Protein AF-A0A8D3CGJ0-F1 (afdb_monomer_lite)

Radius of gyration: 23.19 Å; chains: 1; bounding box: 45×52×72 Å

Sequence (214 aa):
MFSSQALRQFFERVPWELTYPLLFCSCPDQACAERRRRTIVPSCSHQERHRPGCLELRHACRSDALCRSRLADFHMNCQMTPHTATSCPHDNYHGCLVSYVGLIGSDVTPNYSDSSPSNISLSLWCGCRGTGSQEQECDAFHRDFTHNSCLKNAIQSFGYGSEGGILPVTEPSSTFLGGGPSPLSSPNPPPPYTAAPSNPWTPLVSSPPAQTCR

pLDDT: mean 80.67, std 23.31, range [30.59, 98.69]

Secondary structure (DSSP, 8-state):
---HHHHHHHHHHS-HHHHHHHHH---SSHHHHHHHHHTT-HHHHT--SS--BHHHHHHHHHHSHHHHHHHHHHHHHH---TTSTTSSGGG-HHHHHHHHHHTTTSTT-EEESS--SS---EEES-B-TT-GGGHHHHHHHHHHHHT-HHHHHHHHHHHHHGGG-----------------------PPPPPPPP----------PPPP-----

Foldseek 3Di:
DLELVVLLVCLVPDDCLPVLCLQQAQFPDLVSLVSNQCSSPCLQYAQDPDQAQLVVLVVQLCVDPQSVVLVVQLCQFQPQDPPDPLSTVVNDLPSNVVSLSSNRSGSQNKGQPGSDNPDGAIFGSHDLPPVPPCSVVSVVSRCSTGVGSNNVSSSVCVNVVPPPDPPPPPDPDDDDDDDDDDDDDDDDDDDDDDDDDDDDDDDDPDDPPNPDND

Organism: Scophthalmus maximus (NCBI:txid52904)

InterPro domains:
  IPR003438 Glial cell line-derived neurotrophic factor receptor [PR01316] (32-44)
  IPR003438 Glial cell line-derived neurotrophic factor receptor [PR01316] (66-74)
  IPR003438 Glial cell line-derived neurotrophic factor receptor [PR01316] (96-113)
  IPR003438 Glial cell line-derived neurotrophic factor receptor [PR01316] (126-139)
  IPR003438 Glial cell line-derived neurotrophic factor receptor [PTHR10269] (5-163)
  IPR016017 GDNF/GAS1 [PF02351] (54-150)
  IPR016017 GDNF/GAS1 [SM00907] (54-150)
  IPR037193 GDNF receptor alpha [SSF110035] (51-158)

Structure (mmCIF, N/CA/C/O backbone):
data_AF-A0A8D3CGJ0-F1
#
_entry.id   AF-A0A8D3CGJ0-F1
#
loop_
_atom_site.group_PDB
_atom_site.id
_atom_site.type_symbol
_atom_site.label_atom_id
_atom_site.label_alt_id
_atom_site.label_comp_id
_atom_site.label_asym_id
_atom_site.label_entity_id
_atom_site.label_seq_id
_atom_site.pdbx_PDB_ins_code
_atom_site.Cartn_x
_atom_site.Cartn_y
_atom_site.Cartn_z
_atom_site.occupancy
_atom_site.B_iso_or_equiv
_atom_site.auth_seq_id
_atom_site.auth_comp_id
_atom_site.auth_asym_id
_atom_site.auth_atom_id
_atom_site.pdbx_PDB_model_num
ATOM 1 N N . MET A 1 1 ? -13.941 -1.472 -15.591 1.00 53.97 1 MET A N 1
ATOM 2 C CA . MET A 1 1 ? -14.394 -1.458 -14.193 1.00 53.97 1 MET A CA 1
ATOM 3 C C . MET A 1 1 ? -13.240 -1.789 -13.264 1.00 53.97 1 MET A C 1
ATOM 5 O O . MET A 1 1 ? -13.078 -2.933 -12.862 1.00 53.97 1 MET A O 1
ATOM 9 N N . PHE A 1 2 ? -12.379 -0.811 -12.972 1.00 62.62 2 PHE A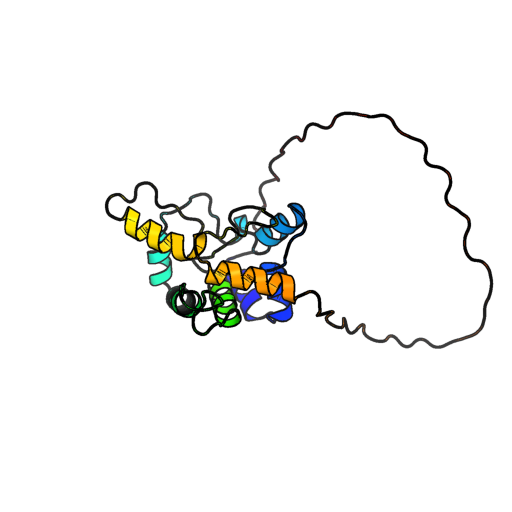 N 1
ATOM 10 C CA . PHE A 1 2 ? -11.390 -0.965 -11.896 1.00 62.62 2 PHE A CA 1
ATOM 11 C C . PHE A 1 2 ? -12.114 -0.698 -10.572 1.00 62.62 2 PHE A C 1
ATOM 13 O O . PHE A 1 2 ? -12.301 0.452 -10.198 1.00 62.62 2 PHE A O 1
ATOM 20 N N . SER A 1 3 ? -12.598 -1.760 -9.927 1.00 81.44 3 SER A N 1
ATOM 21 C CA . SER A 1 3 ? -13.212 -1.729 -8.593 1.00 81.44 3 SER A CA 1
ATOM 22 C C . SER A 1 3 ? -12.307 -2.430 -7.579 1.00 81.44 3 SER A C 1
ATOM 24 O O . SER A 1 3 ? -11.437 -3.216 -7.962 1.00 81.44 3 SER A O 1
ATOM 26 N N . SER A 1 4 ? -12.528 -2.206 -6.282 1.00 85.19 4 SER A N 1
ATOM 27 C CA . SER A 1 4 ? -11.785 -2.881 -5.203 1.00 85.19 4 SER A CA 1
ATOM 28 C C . SER A 1 4 ? -11.881 -4.411 -5.320 1.00 85.19 4 SER A C 1
ATOM 30 O O . SER A 1 4 ? -10.901 -5.120 -5.100 1.00 85.19 4 SER A O 1
ATOM 32 N N . GLN A 1 5 ? -13.028 -4.930 -5.777 1.00 87.06 5 GLN A N 1
ATOM 33 C CA . GLN A 1 5 ? -13.220 -6.357 -6.041 1.00 87.06 5 GLN A CA 1
ATOM 34 C C . GLN A 1 5 ? -12.389 -6.857 -7.230 1.00 87.06 5 GLN A C 1
ATOM 36 O O . GLN A 1 5 ? -11.740 -7.892 -7.110 1.00 87.06 5 GLN A O 1
ATOM 41 N N . ALA A 1 6 ? -12.393 -6.151 -8.366 1.00 89.94 6 ALA A N 1
ATOM 42 C CA . ALA A 1 6 ? -11.599 -6.544 -9.533 1.00 89.94 6 ALA A CA 1
ATOM 43 C C . ALA A 1 6 ? -10.093 -6.510 -9.221 1.00 89.94 6 ALA A C 1
ATOM 45 O O . ALA A 1 6 ? -9.348 -7.402 -9.624 1.00 89.94 6 ALA A O 1
ATOM 46 N N . LEU A 1 7 ? -9.664 -5.516 -8.441 1.00 91.19 7 LEU A N 1
ATOM 47 C CA . LEU A 1 7 ? -8.290 -5.375 -7.977 1.00 91.19 7 LEU A CA 1
ATOM 48 C C . LEU A 1 7 ? -7.869 -6.542 -7.078 1.00 91.19 7 LEU A C 1
ATOM 50 O O . LEU A 1 7 ? -6.828 -7.154 -7.307 1.00 91.19 7 LEU A O 1
ATOM 54 N N . ARG A 1 8 ? -8.713 -6.900 -6.106 1.00 92.75 8 ARG A N 1
ATOM 55 C CA . ARG A 1 8 ? -8.495 -8.074 -5.257 1.00 92.75 8 ARG A CA 1
ATOM 56 C C . ARG A 1 8 ? -8.369 -9.348 -6.094 1.00 92.75 8 ARG A C 1
ATOM 58 O O . ARG A 1 8 ? -7.419 -10.103 -5.932 1.00 92.75 8 ARG A O 1
ATOM 65 N N . GLN A 1 9 ? -9.281 -9.553 -7.046 1.00 93.56 9 GLN A N 1
ATOM 66 C CA . GLN A 1 9 ? -9.254 -10.722 -7.927 1.00 93.56 9 GLN A CA 1
ATOM 67 C C . GLN A 1 9 ? -7.988 -10.803 -8.785 1.00 93.56 9 GLN A C 1
ATOM 69 O O . GLN A 1 9 ? -7.532 -11.913 -9.058 1.00 93.56 9 GLN A O 1
ATOM 74 N N . PHE A 1 10 ? -7.445 -9.661 -9.215 1.00 94.75 10 PHE A N 1
ATOM 75 C CA . PHE A 1 10 ? -6.194 -9.594 -9.962 1.00 94.75 10 PHE A CA 1
ATOM 76 C C . PHE A 1 10 ? -5.021 -10.104 -9.118 1.00 94.75 10 PHE A C 1
ATOM 78 O O . PHE A 1 10 ? -4.335 -11.030 -9.544 1.00 94.75 10 PHE A O 1
ATOM 85 N N . PHE A 1 11 ? -4.842 -9.585 -7.900 1.00 94.88 11 PHE A N 1
ATOM 86 C CA . PHE A 1 11 ? -3.748 -10.016 -7.022 1.00 94.88 11 PHE A CA 1
ATOM 87 C C . PHE A 1 11 ? -3.919 -11.439 -6.469 1.00 94.88 11 PHE A C 1
ATOM 89 O O . PHE A 1 11 ? -2.928 -12.084 -6.150 1.00 94.88 11 PHE A O 1
ATOM 96 N N . GLU A 1 12 ? -5.147 -11.959 -6.388 1.00 93.56 12 GLU A N 1
ATOM 97 C CA . GLU A 1 12 ? -5.402 -13.356 -6.003 1.00 93.56 12 GLU A CA 1
ATOM 98 C C . GLU A 1 12 ? -5.106 -14.365 -7.123 1.00 93.56 12 GLU A C 1
ATOM 100 O O . GLU A 1 12 ? -4.781 -15.515 -6.839 1.00 93.56 12 GLU A O 1
ATOM 105 N N . ARG A 1 13 ? -5.280 -13.975 -8.394 1.00 95.56 13 ARG A N 1
ATOM 106 C CA . ARG A 1 13 ? -5.200 -14.900 -9.542 1.00 95.56 13 ARG A CA 1
ATOM 107 C C . ARG A 1 13 ? -3.892 -14.823 -10.305 1.00 95.56 13 ARG A C 1
ATOM 109 O O . ARG A 1 13 ? -3.508 -15.805 -10.935 1.00 95.56 13 ARG A O 1
ATOM 116 N N . VAL A 1 14 ? -3.260 -13.656 -10.328 1.00 95.75 14 VAL A N 1
ATOM 117 C CA . VAL A 1 14 ? -2.028 -13.450 -11.084 1.00 95.75 14 VAL A CA 1
ATOM 118 C C . VAL A 1 14 ? -0.836 -13.785 -10.182 1.00 95.75 14 VAL A C 1
ATOM 120 O O . VAL A 1 14 ? -0.779 -13.275 -9.062 1.00 95.75 14 VAL A O 1
ATOM 123 N N . PRO A 1 15 ? 0.120 -14.611 -10.649 1.00 95.06 15 PRO A N 1
ATOM 124 C CA . PRO A 1 15 ? 1.296 -14.984 -9.866 1.00 95.06 15 PRO A CA 1
ATOM 125 C C . PRO A 1 15 ? 2.058 -13.774 -9.308 1.00 95.06 15 PRO A C 1
ATOM 127 O O . PRO A 1 15 ? 2.132 -12.712 -9.942 1.00 95.06 15 PRO A O 1
ATOM 130 N N . TRP A 1 16 ? 2.631 -13.930 -8.113 1.00 93.50 16 TRP A N 1
ATOM 131 C CA . TRP A 1 16 ? 3.322 -12.848 -7.404 1.00 93.50 16 TRP A CA 1
ATOM 132 C C . TRP A 1 16 ? 4.562 -12.364 -8.168 1.00 93.50 16 TRP A C 1
ATOM 134 O O . TRP A 1 16 ? 4.890 -11.182 -8.120 1.00 93.50 16 TRP A O 1
ATOM 144 N N . GLU A 1 17 ? 5.186 -13.235 -8.959 1.00 92.81 17 GLU A N 1
ATOM 145 C CA . GLU A 1 17 ? 6.327 -12.943 -9.831 1.00 92.81 17 GLU A CA 1
ATOM 146 C C . GLU A 1 17 ? 5.996 -11.887 -10.895 1.00 92.81 17 GLU A C 1
ATOM 148 O O . GLU A 1 17 ? 6.890 -11.203 -11.387 1.00 92.81 17 GLU A O 1
ATOM 153 N N . LEU A 1 18 ? 4.714 -11.733 -11.243 1.00 93.50 18 LEU A N 1
ATOM 154 C CA . LEU A 1 18 ? 4.238 -10.717 -12.181 1.00 93.50 18 LEU A CA 1
ATOM 155 C C . LEU A 1 18 ? 3.663 -9.497 -11.462 1.00 93.50 18 LEU A C 1
ATOM 157 O O . LEU A 1 18 ? 3.825 -8.373 -11.929 1.00 93.50 18 LEU A O 1
ATOM 161 N N . THR A 1 19 ? 2.977 -9.694 -10.335 1.00 95.19 19 THR A N 1
ATOM 162 C CA . THR A 1 19 ? 2.286 -8.598 -9.642 1.00 95.19 19 THR A CA 1
ATOM 163 C C . THR A 1 19 ? 3.201 -7.791 -8.724 1.00 95.19 19 THR A C 1
ATOM 165 O O . THR A 1 19 ? 3.055 -6.571 -8.640 1.00 95.19 19 THR A O 1
ATOM 168 N N . TYR A 1 20 ? 4.172 -8.424 -8.065 1.00 96.31 20 TYR A N 1
ATOM 169 C CA . TYR A 1 20 ? 5.044 -7.753 -7.100 1.00 96.31 20 TYR A CA 1
ATOM 170 C C . TYR A 1 20 ? 6.012 -6.775 -7.769 1.00 96.31 20 TYR A C 1
ATOM 172 O O . TYR A 1 20 ? 6.142 -5.666 -7.253 1.00 96.31 20 TYR A O 1
ATOM 180 N N . PRO A 1 21 ? 6.619 -7.070 -8.937 1.00 95.44 21 PRO A N 1
ATOM 181 C CA . PRO A 1 21 ? 7.414 -6.075 -9.658 1.00 95.44 21 PRO A CA 1
ATOM 182 C C . PRO A 1 21 ? 6.623 -4.825 -10.064 1.00 95.44 21 PRO A C 1
ATOM 184 O O . PRO A 1 21 ? 7.198 -3.745 -10.145 1.00 95.44 21 PRO A O 1
ATOM 187 N N . LEU A 1 22 ? 5.305 -4.927 -10.271 1.00 94.06 22 LEU A N 1
ATOM 188 C CA . LEU A 1 22 ? 4.457 -3.762 -10.566 1.00 94.06 22 LEU A CA 1
ATOM 189 C C . LEU A 1 22 ? 4.197 -2.892 -9.329 1.00 94.06 22 LEU A C 1
ATOM 191 O O . LEU A 1 22 ? 3.995 -1.682 -9.452 1.00 94.06 22 LEU A O 1
ATOM 195 N N . LEU A 1 23 ? 4.151 -3.508 -8.146 1.00 95.81 23 LEU A N 1
ATOM 196 C CA . LEU A 1 23 ? 3.863 -2.829 -6.883 1.00 95.81 23 LEU A CA 1
ATOM 197 C C . LEU A 1 23 ? 5.119 -2.304 -6.190 1.00 95.81 23 LEU A C 1
ATOM 199 O O . LEU A 1 23 ? 5.087 -1.212 -5.635 1.00 95.81 23 LEU A O 1
ATOM 203 N N . PHE A 1 24 ? 6.210 -3.065 -6.218 1.00 97.06 24 PHE A N 1
ATOM 204 C CA . PHE A 1 24 ? 7.375 -2.873 -5.352 1.00 97.06 24 PHE A CA 1
ATOM 205 C C . PHE A 1 24 ? 8.662 -2.561 -6.118 1.00 97.06 24 PHE A C 1
ATOM 207 O O . PHE A 1 24 ? 9.750 -2.660 -5.552 1.00 97.06 24 PHE A O 1
ATOM 214 N N . CYS A 1 25 ? 8.568 -2.179 -7.395 1.00 95.38 25 CYS A N 1
ATOM 215 C CA . CYS A 1 25 ? 9.739 -1.768 -8.165 1.00 95.38 25 CYS A CA 1
ATOM 216 C C . CYS A 1 25 ? 10.508 -0.633 -7.473 1.00 95.38 25 CYS A C 1
ATOM 218 O O . CYS A 1 25 ? 9.925 0.294 -6.896 1.00 95.38 25 CYS A O 1
ATOM 220 N N . SER A 1 26 ? 11.836 -0.695 -7.544 1.00 95.31 26 SER A N 1
ATOM 221 C CA . SER A 1 26 ? 12.695 0.456 -7.279 1.00 95.31 26 SER A CA 1
ATOM 222 C C . SER A 1 26 ? 12.540 1.467 -8.420 1.00 95.31 26 SER A C 1
ATOM 224 O O . SER A 1 26 ? 12.201 1.102 -9.546 1.00 95.31 26 SER A O 1
ATOM 226 N N . CYS A 1 27 ? 12.725 2.755 -8.122 1.00 95.94 27 CYS A N 1
ATOM 227 C CA . CYS A 1 27 ? 12.512 3.809 -9.107 1.00 95.94 27 CYS A CA 1
ATOM 228 C C . CYS A 1 27 ? 13.703 4.765 -9.185 1.00 95.94 27 CYS A C 1
ATOM 230 O O . CYS A 1 27 ? 14.088 5.316 -8.152 1.00 95.94 27 CYS A O 1
ATOM 232 N N . PRO A 1 28 ? 14.250 5.010 -10.391 1.00 95.25 28 PRO A N 1
ATOM 233 C CA . PRO A 1 28 ? 15.340 5.964 -10.581 1.00 95.25 28 PRO A CA 1
ATOM 234 C C . PRO A 1 28 ? 14.844 7.415 -10.611 1.00 95.25 28 PRO A C 1
ATOM 236 O O . PRO A 1 28 ? 15.596 8.335 -10.304 1.00 95.25 28 PRO A O 1
ATOM 239 N N . ASP A 1 29 ? 13.577 7.628 -10.976 1.00 96.50 29 ASP A N 1
ATOM 240 C CA . ASP A 1 29 ? 12.989 8.947 -11.167 1.00 96.50 29 ASP A CA 1
ATOM 241 C C . ASP A 1 29 ? 11.536 9.031 -10.671 1.00 96.50 29 ASP A C 1
ATOM 243 O O . ASP A 1 29 ? 10.900 8.048 -10.269 1.00 96.50 29 ASP A O 1
ATOM 247 N N . GLN A 1 30 ? 11.011 10.257 -10.675 1.00 97.62 30 GLN A N 1
ATOM 248 C CA . GLN A 1 30 ? 9.662 10.561 -10.211 1.00 97.62 30 GLN A CA 1
ATOM 249 C C . GLN A 1 30 ? 8.576 9.964 -11.120 1.00 97.62 30 GLN A C 1
ATOM 251 O O . GLN A 1 30 ? 7.486 9.649 -10.644 1.00 97.62 30 GLN A O 1
ATOM 256 N N . ALA A 1 31 ? 8.850 9.777 -12.415 1.00 97.50 31 ALA A N 1
ATOM 257 C CA . ALA A 1 31 ? 7.883 9.219 -13.357 1.00 97.50 31 ALA A CA 1
ATOM 258 C C . ALA A 1 31 ? 7.648 7.723 -13.097 1.00 97.50 31 ALA A C 1
ATOM 260 O O . ALA A 1 31 ? 6.501 7.266 -13.102 1.00 97.50 31 ALA A O 1
ATOM 261 N N . CYS A 1 32 ? 8.710 6.969 -12.804 1.00 97.38 32 CYS A N 1
ATOM 262 C CA . CYS A 1 32 ? 8.617 5.602 -12.307 1.00 97.38 32 CYS A CA 1
ATOM 263 C C . CYS A 1 32 ? 7.838 5.550 -10.991 1.00 97.38 32 CYS A C 1
ATOM 265 O O . CYS A 1 32 ? 6.897 4.765 -10.868 1.00 97.38 32 CYS A O 1
ATOM 267 N N . ALA A 1 33 ? 8.175 6.414 -10.027 1.00 97.25 33 ALA A N 1
ATOM 268 C CA . ALA A 1 33 ? 7.523 6.412 -8.718 1.00 97.25 33 ALA A CA 1
ATOM 269 C C . ALA A 1 33 ? 6.021 6.729 -8.823 1.00 97.25 33 ALA A C 1
ATOM 271 O O . ALA A 1 33 ? 5.201 6.093 -8.159 1.00 97.25 33 ALA A O 1
ATOM 272 N N . GLU A 1 34 ? 5.638 7.648 -9.712 1.00 97.25 34 GLU A N 1
ATOM 273 C CA . GLU A 1 34 ? 4.234 7.939 -10.005 1.00 97.25 34 GLU A CA 1
ATOM 274 C C . GLU A 1 34 ? 3.533 6.758 -10.690 1.00 97.25 34 GLU A C 1
ATOM 276 O O . GLU A 1 34 ? 2.377 6.468 -10.377 1.00 97.25 34 GLU A O 1
ATOM 281 N N . ARG A 1 35 ? 4.216 6.029 -11.584 1.00 97.19 35 ARG A N 1
ATOM 282 C CA . ARG A 1 35 ? 3.674 4.799 -12.183 1.00 97.19 35 ARG A CA 1
ATOM 283 C C . ARG A 1 35 ? 3.406 3.743 -11.112 1.00 97.19 35 ARG A C 1
ATOM 285 O O . ARG A 1 35 ? 2.300 3.212 -11.082 1.00 97.19 35 ARG A O 1
ATOM 292 N N . ARG A 1 36 ? 4.361 3.523 -10.204 1.00 97.12 36 ARG A N 1
ATOM 293 C CA . ARG A 1 36 ? 4.232 2.611 -9.056 1.00 97.12 36 ARG A CA 1
ATOM 294 C C . ARG A 1 36 ? 3.046 2.987 -8.162 1.00 97.12 36 ARG A C 1
ATOM 296 O O . ARG A 1 36 ? 2.209 2.148 -7.847 1.00 97.12 36 ARG A O 1
ATOM 303 N N . ARG A 1 37 ? 2.897 4.274 -7.826 1.00 96.69 37 ARG A N 1
ATOM 304 C CA . ARG A 1 37 ? 1.753 4.793 -7.047 1.00 96.69 37 ARG A CA 1
ATOM 305 C C . ARG A 1 37 ? 0.403 4.588 -7.747 1.00 96.69 37 ARG A C 1
ATOM 307 O O . ARG A 1 37 ? -0.635 4.459 -7.091 1.00 96.69 37 ARG A O 1
ATOM 314 N N . ARG A 1 38 ? 0.395 4.579 -9.084 1.00 95.56 38 ARG A N 1
ATOM 315 C CA . ARG A 1 38 ? -0.806 4.395 -9.912 1.00 95.56 38 ARG A CA 1
ATOM 316 C C . ARG A 1 38 ? -1.127 2.943 -10.248 1.00 95.56 38 ARG A C 1
ATOM 318 O O . ARG A 1 38 ? -2.192 2.727 -10.821 1.00 95.56 38 ARG A O 1
ATOM 325 N N . THR A 1 39 ? -0.296 1.972 -9.868 1.00 95.06 39 THR A N 1
ATOM 326 C CA . THR A 1 39 ? -0.506 0.546 -10.179 1.00 95.06 39 THR A CA 1
ATOM 327 C C . THR A 1 39 ? -1.904 0.059 -9.784 1.00 95.06 39 THR A C 1
ATOM 329 O O . THR A 1 39 ? -2.534 -0.680 -10.534 1.00 95.06 39 THR A O 1
ATOM 332 N N . ILE A 1 40 ? -2.438 0.537 -8.656 1.00 94.38 40 ILE A N 1
ATOM 333 C CA . ILE A 1 40 ? -3.775 0.165 -8.164 1.00 94.38 40 ILE A CA 1
ATOM 334 C C . ILE A 1 40 ? -4.882 1.176 -8.493 1.00 94.38 40 ILE A C 1
ATOM 336 O O . ILE A 1 40 ? -5.977 1.088 -7.941 1.00 94.38 40 ILE A O 1
ATOM 340 N N . VAL A 1 41 ? -4.600 2.153 -9.361 1.00 92.94 41 VAL A N 1
ATOM 341 C CA . VAL A 1 41 ? -5.532 3.200 -9.821 1.00 92.94 41 VAL A CA 1
ATOM 342 C C . VAL A 1 41 ? -6.322 3.824 -8.653 1.00 92.94 41 VAL A C 1
ATOM 344 O O . VAL A 1 41 ? -7.537 3.644 -8.556 1.00 92.94 41 VAL A O 1
ATOM 347 N N . PRO A 1 42 ? -5.646 4.526 -7.723 1.00 89.75 42 PRO A N 1
ATOM 348 C CA . PRO A 1 42 ? -6.222 4.919 -6.435 1.00 89.75 42 PRO A CA 1
ATOM 349 C C . PRO A 1 42 ? -7.562 5.658 -6.531 1.00 89.75 42 PRO A C 1
ATOM 351 O O . PRO A 1 42 ? -8.480 5.351 -5.778 1.00 89.75 42 PRO A O 1
ATOM 354 N N . SER A 1 43 ? -7.690 6.567 -7.498 1.00 88.94 43 SER A N 1
ATOM 355 C CA . SER A 1 43 ? -8.894 7.360 -7.790 1.00 88.94 43 SER A CA 1
ATOM 356 C C . SER A 1 43 ? -10.133 6.534 -8.150 1.00 88.94 43 SER A C 1
ATOM 358 O O . SER A 1 43 ? -11.243 7.049 -8.057 1.00 88.94 43 SER A O 1
ATOM 360 N N . CYS A 1 44 ? -9.956 5.279 -8.572 1.00 86.50 44 CYS A N 1
ATOM 361 C CA . CYS A 1 44 ? -11.045 4.378 -8.948 1.00 86.50 44 CYS A CA 1
ATOM 362 C C . CYS A 1 44 ? -11.238 3.213 -7.974 1.00 86.50 44 CYS A C 1
ATOM 364 O O . CYS A 1 44 ? -12.298 2.594 -7.985 1.00 86.50 44 CYS A O 1
ATOM 366 N N . SER A 1 45 ? -10.233 2.890 -7.156 1.00 86.69 45 SER A N 1
ATOM 367 C CA . SER A 1 45 ? -10.253 1.686 -6.321 1.00 86.69 45 SER A CA 1
ATOM 368 C C . SER A 1 45 ? -10.543 1.928 -4.842 1.00 86.69 45 SER A C 1
ATOM 370 O O . SER A 1 45 ? -11.184 1.074 -4.234 1.00 86.69 45 SER A O 1
ATOM 372 N N . HIS A 1 46 ? -10.054 3.026 -4.252 1.00 82.31 46 HIS A N 1
ATOM 373 C CA . HIS A 1 46 ? -10.169 3.265 -2.800 1.00 82.31 46 HIS A CA 1
ATOM 374 C C . HIS A 1 46 ? -10.109 4.743 -2.371 1.00 82.31 46 HIS A C 1
ATOM 376 O O . HIS A 1 46 ? -10.489 5.063 -1.248 1.00 82.31 46 HIS A O 1
ATOM 382 N N . GLN A 1 47 ? -9.620 5.660 -3.214 1.00 85.44 47 GLN A N 1
ATOM 383 C CA . GLN A 1 47 ? -9.583 7.090 -2.893 1.00 85.44 47 GLN A CA 1
ATOM 384 C C . GLN A 1 47 ? -10.883 7.756 -3.327 1.00 85.44 47 GLN A C 1
ATOM 386 O O . GLN A 1 47 ? -11.007 8.275 -4.437 1.00 85.44 47 GLN A O 1
ATOM 391 N N . GLU A 1 48 ? -11.861 7.732 -2.429 1.00 77.38 48 GLU A N 1
ATOM 392 C CA . GLU A 1 48 ? -13.101 8.479 -2.592 1.00 77.38 48 GLU A CA 1
ATOM 393 C C . GLU A 1 48 ? -12.888 9.987 -2.399 1.00 77.38 48 GLU A C 1
ATOM 395 O O . GLU A 1 48 ? -11.883 10.443 -1.846 1.00 77.38 48 GLU A O 1
ATOM 400 N N . ARG A 1 49 ? -13.868 10.793 -2.837 1.00 78.62 49 ARG A N 1
ATOM 401 C CA . ARG A 1 49 ? -13.816 12.260 -2.684 1.00 78.62 49 ARG A CA 1
ATOM 402 C C . ARG A 1 49 ? -13.714 12.692 -1.222 1.00 78.62 49 ARG A C 1
ATOM 404 O O . ARG A 1 49 ? -13.109 13.723 -0.939 1.00 78.62 49 ARG A O 1
ATOM 411 N N . HIS A 1 50 ? -14.329 11.935 -0.317 1.00 85.69 50 HIS A N 1
ATOM 412 C CA . HIS A 1 50 ? -14.229 12.159 1.116 1.00 85.69 50 HIS A CA 1
ATOM 413 C C . HIS A 1 50 ? -13.097 11.308 1.699 1.00 85.69 50 HIS A C 1
ATOM 415 O O . HIS A 1 50 ? -12.938 10.144 1.339 1.00 85.69 50 HIS A O 1
ATOM 421 N N . ARG A 1 51 ? -12.300 11.901 2.592 1.00 90.19 51 ARG A N 1
ATOM 422 C CA . ARG A 1 51 ? -11.224 11.212 3.308 1.00 90.19 51 ARG A CA 1
ATOM 423 C C . ARG A 1 51 ? -11.696 10.950 4.747 1.00 90.19 51 ARG A C 1
ATOM 425 O O . ARG A 1 51 ? -11.698 11.908 5.522 1.00 90.19 51 ARG A O 1
ATOM 432 N N . PRO A 1 52 ? -12.107 9.714 5.090 1.00 92.56 52 PRO A N 1
ATOM 433 C CA . PRO A 1 52 ? -12.691 9.395 6.392 1.00 92.56 52 PRO A CA 1
ATOM 434 C C . PRO A 1 52 ? -11.653 9.410 7.522 1.00 92.56 52 PRO A C 1
ATOM 436 O O . PRO A 1 52 ? -10.440 9.537 7.297 1.00 92.56 52 PRO A O 1
ATOM 439 N N . GLY A 1 53 ? -12.127 9.237 8.757 1.00 95.19 53 GLY A N 1
ATOM 440 C CA . GLY A 1 53 ? -11.256 9.001 9.908 1.00 95.19 53 GLY A CA 1
ATOM 441 C C . GLY A 1 53 ? -10.568 7.633 9.826 1.00 95.19 53 GLY A C 1
ATOM 442 O O . GLY A 1 53 ? -11.188 6.650 9.425 1.00 95.19 53 GLY A O 1
ATOM 443 N N . CYS A 1 54 ? -9.302 7.508 10.239 1.00 97.31 54 CYS A N 1
ATOM 444 C CA . CYS A 1 54 ? -8.632 6.196 10.172 1.00 97.31 54 CYS A CA 1
ATOM 445 C C . CYS A 1 54 ? -9.274 5.151 11.095 1.00 97.31 54 CYS A C 1
ATOM 447 O O . CYS A 1 54 ? -9.287 3.965 10.769 1.00 97.31 54 CYS A O 1
ATOM 449 N N . LEU A 1 55 ? -9.857 5.579 12.219 1.00 96.62 55 LEU A N 1
ATOM 450 C CA . LEU A 1 55 ? -10.608 4.683 13.098 1.00 96.62 55 LEU A CA 1
ATOM 451 C C . LEU A 1 55 ? -11.920 4.219 12.461 1.00 96.62 55 LEU A C 1
ATOM 453 O O . LEU A 1 55 ? -12.243 3.041 12.566 1.00 96.62 55 LEU A O 1
ATOM 457 N N . GLU A 1 56 ? -12.633 5.097 11.754 1.00 94.88 56 GLU A N 1
ATOM 458 C CA . GLU A 1 56 ? -13.827 4.735 10.978 1.00 94.88 56 GLU A CA 1
ATOM 459 C C . GLU A 1 56 ? -13.488 3.672 9.926 1.00 94.88 56 GLU A C 1
ATOM 461 O O . GLU A 1 56 ? -14.128 2.622 9.881 1.00 94.88 56 GLU A O 1
ATOM 466 N N . LEU A 1 57 ? -12.401 3.878 9.175 1.00 95.06 57 LEU A N 1
ATOM 467 C CA . LEU A 1 57 ? -11.909 2.917 8.186 1.00 95.06 57 LEU A CA 1
ATOM 468 C C . LEU A 1 57 ? -11.559 1.561 8.821 1.00 95.06 57 LEU A C 1
ATOM 470 O O . LEU A 1 57 ? -11.910 0.498 8.306 1.00 95.06 57 LEU A O 1
ATOM 474 N N . ARG A 1 58 ? -10.914 1.587 9.994 1.00 97.38 58 ARG A N 1
ATOM 475 C CA . ARG A 1 58 ? -10.611 0.387 10.785 1.00 97.38 58 ARG A CA 1
ATOM 476 C C . ARG A 1 58 ? -11.884 -0.327 11.252 1.00 97.38 58 ARG A C 1
ATOM 478 O O . ARG A 1 58 ? -11.911 -1.556 11.281 1.00 97.38 58 ARG A O 1
ATOM 485 N N . HIS A 1 59 ? -12.925 0.410 11.640 1.00 97.00 59 HIS A N 1
ATOM 486 C CA . HIS A 1 59 ? -14.209 -0.159 12.059 1.00 97.00 59 HIS A CA 1
ATOM 487 C C . HIS A 1 59 ? -14.970 -0.797 10.892 1.00 97.00 59 HIS A C 1
ATOM 489 O O . HIS A 1 59 ? -15.477 -1.911 11.054 1.00 97.00 59 HIS A O 1
ATOM 495 N N . ALA A 1 60 ? -14.986 -0.151 9.722 1.00 96.06 60 ALA A N 1
ATOM 496 C CA . ALA A 1 60 ? -15.536 -0.724 8.493 1.00 96.06 60 ALA A CA 1
ATOM 497 C C . ALA A 1 60 ? -14.845 -2.058 8.162 1.00 96.06 60 ALA A C 1
ATOM 499 O O . ALA A 1 60 ? -15.494 -3.104 8.143 1.00 96.06 60 ALA A O 1
ATOM 500 N N . CYS A 1 61 ? -13.508 -2.054 8.119 1.00 97.25 61 CYS A N 1
ATOM 501 C CA . CYS A 1 61 ? -12.722 -3.256 7.854 1.00 97.25 61 CYS A CA 1
ATOM 502 C C . CYS A 1 61 ? -12.974 -4.390 8.857 1.00 97.25 61 CYS A C 1
ATOM 504 O O . CYS A 1 61 ? -13.044 -5.557 8.488 1.00 97.25 61 CYS A O 1
ATOM 506 N N . ARG A 1 62 ? -13.127 -4.080 10.151 1.00 97.81 62 ARG A N 1
ATOM 507 C CA . ARG A 1 62 ? -13.405 -5.099 11.182 1.00 97.81 62 ARG A CA 1
ATOM 508 C C . ARG A 1 62 ? -14.792 -5.736 11.046 1.00 97.81 62 ARG A C 1
ATOM 510 O O . ARG A 1 62 ? -14.996 -6.842 11.563 1.00 97.81 62 ARG A O 1
ATOM 517 N N . SER A 1 63 ? -15.721 -5.045 10.389 1.00 98.00 63 SER A N 1
ATOM 518 C CA . SER A 1 63 ? -17.079 -5.528 10.127 1.00 98.00 63 SER A CA 1
ATOM 519 C C . SER A 1 63 ? -17.119 -6.511 8.952 1.00 98.00 63 SER A C 1
ATOM 521 O O . SER A 1 63 ? -17.940 -7.426 8.961 1.00 98.00 63 SER A O 1
ATOM 523 N N . ASP A 1 64 ? -16.193 -6.393 7.996 1.00 97.00 64 ASP A N 1
ATOM 524 C CA . ASP A 1 64 ? -15.990 -7.366 6.920 1.00 97.00 64 ASP A CA 1
ATOM 525 C C . ASP A 1 64 ? -15.059 -8.512 7.362 1.00 97.00 64 ASP A C 1
ATOM 527 O O . ASP A 1 64 ? -13.956 -8.302 7.868 1.00 97.00 64 ASP A O 1
ATOM 531 N N . ALA A 1 65 ? -15.490 -9.763 7.179 1.00 97.62 65 ALA A N 1
ATOM 532 C CA . ALA A 1 65 ? -14.734 -10.920 7.663 1.00 97.62 65 ALA A CA 1
ATOM 533 C C . ALA A 1 65 ? -13.382 -11.086 6.949 1.00 97.62 65 ALA A C 1
ATOM 535 O O . ALA A 1 65 ? -12.397 -11.476 7.584 1.00 97.62 65 ALA A O 1
ATOM 536 N N . LEU A 1 66 ? -13.332 -10.776 5.650 1.00 96.38 66 LEU A N 1
ATOM 537 C CA . LEU A 1 66 ? -12.123 -10.902 4.848 1.00 96.38 66 LEU A CA 1
ATOM 538 C C . LEU A 1 66 ? -11.122 -9.803 5.216 1.00 96.38 66 LEU A C 1
ATOM 540 O O . LEU A 1 66 ? -9.980 -10.113 5.547 1.00 96.38 66 LEU A O 1
ATOM 544 N N . CYS A 1 67 ? -11.555 -8.542 5.236 1.00 98.00 67 CYS A N 1
ATOM 545 C CA . CYS A 1 67 ? -10.730 -7.403 5.620 1.00 98.00 67 CYS A CA 1
ATOM 546 C C . CYS A 1 67 ? -10.180 -7.568 7.037 1.00 98.00 67 CYS A C 1
ATOM 548 O O . CYS A 1 67 ? -8.977 -7.423 7.251 1.00 98.00 67 CYS A O 1
ATOM 550 N N . ARG A 1 68 ? -11.023 -7.978 7.995 1.00 98.44 68 ARG A N 1
ATOM 551 C CA . ARG A 1 68 ? -10.593 -8.265 9.368 1.00 98.44 68 ARG A CA 1
ATOM 552 C C . ARG A 1 68 ? -9.466 -9.295 9.423 1.00 98.44 68 ARG A C 1
ATOM 554 O O . ARG A 1 68 ? -8.505 -9.080 10.159 1.00 98.44 68 ARG A O 1
ATOM 561 N N . SER A 1 69 ? -9.578 -10.391 8.669 1.00 98.62 69 SER A N 1
ATOM 562 C CA . SER A 1 69 ? -8.532 -11.421 8.613 1.00 98.62 69 SER A CA 1
ATOM 563 C C . SER A 1 69 ? -7.242 -10.866 8.013 1.00 98.62 69 SER A C 1
ATOM 565 O O . SER A 1 69 ? -6.182 -10.998 8.613 1.00 98.62 69 SER A O 1
ATOM 567 N N . ARG A 1 70 ? -7.332 -10.174 6.872 1.00 98.31 70 ARG A N 1
ATOM 568 C CA . ARG A 1 70 ? -6.162 -9.612 6.179 1.00 98.31 70 ARG A CA 1
ATOM 569 C C . ARG A 1 70 ? -5.448 -8.546 7.009 1.00 98.31 70 ARG A C 1
ATOM 571 O O . ARG A 1 70 ? -4.223 -8.500 7.024 1.00 98.31 70 ARG A O 1
ATOM 578 N N . LEU A 1 71 ? -6.197 -7.719 7.739 1.00 98.62 71 LEU A N 1
ATOM 579 C CA . LEU A 1 71 ? -5.631 -6.725 8.650 1.00 98.62 71 LEU A CA 1
ATOM 580 C C . LEU A 1 71 ? -4.919 -7.377 9.841 1.00 98.62 71 LEU A C 1
ATOM 582 O O . LEU A 1 71 ? -3.874 -6.890 10.267 1.00 98.62 71 LEU A O 1
ATOM 586 N N . ALA A 1 72 ? -5.446 -8.488 10.363 1.00 98.56 72 ALA A N 1
ATOM 587 C CA . ALA A 1 72 ? -4.750 -9.263 11.385 1.00 98.56 72 ALA A CA 1
ATOM 588 C C . ALA A 1 72 ? -3.444 -9.865 10.838 1.00 98.56 72 ALA A C 1
ATOM 590 O O . ALA A 1 72 ? -2.408 -9.729 11.485 1.00 98.56 72 ALA A O 1
ATOM 591 N N . ASP A 1 73 ? -3.469 -10.444 9.633 1.00 98.56 73 ASP A N 1
ATOM 592 C CA . ASP A 1 73 ? -2.274 -10.986 8.972 1.00 98.56 73 ASP A CA 1
ATOM 593 C C . ASP A 1 73 ? -1.205 -9.907 8.751 1.00 98.56 73 ASP A C 1
ATOM 595 O O . ASP A 1 73 ? -0.024 -10.145 9.006 1.00 98.56 73 ASP A O 1
ATOM 599 N N . PHE A 1 74 ? -1.608 -8.700 8.338 1.00 98.69 74 PHE A N 1
ATOM 600 C CA . PHE A 1 74 ? -0.703 -7.557 8.204 1.00 98.69 74 PHE A CA 1
ATOM 601 C C . PHE A 1 74 ? -0.040 -7.197 9.531 1.00 98.69 74 PHE A C 1
ATOM 603 O O . PHE A 1 74 ? 1.185 -7.099 9.586 1.00 98.69 74 PHE A O 1
ATOM 610 N N . HIS A 1 75 ? -0.809 -7.058 10.612 1.00 98.12 75 HIS A N 1
ATOM 611 C CA . HIS A 1 75 ? -0.218 -6.772 11.917 1.00 98.12 75 HIS A CA 1
ATOM 612 C C . HIS A 1 75 ? 0.695 -7.908 12.395 1.00 98.12 75 HIS A C 1
ATOM 614 O O . HIS A 1 75 ? 1.740 -7.623 12.957 1.00 98.12 75 HIS A O 1
ATOM 620 N N . MET A 1 76 ? 0.374 -9.178 12.134 1.00 97.88 76 MET A N 1
ATOM 621 C CA . MET A 1 76 ? 1.239 -10.295 12.538 1.00 97.88 76 MET A CA 1
ATOM 622 C C . MET A 1 76 ? 2.559 -10.346 11.760 1.00 97.88 76 MET A C 1
ATOM 624 O O . MET A 1 76 ? 3.600 -10.623 12.348 1.00 97.88 76 MET A O 1
ATOM 628 N N . ASN A 1 77 ? 2.535 -10.085 10.450 1.00 98.31 77 ASN A N 1
ATOM 629 C CA . ASN A 1 77 ? 3.708 -10.265 9.589 1.00 98.31 77 ASN A CA 1
ATOM 630 C C . ASN A 1 77 ? 4.529 -8.987 9.374 1.00 98.31 77 ASN A C 1
ATOM 632 O O . ASN A 1 77 ? 5.693 -9.080 8.996 1.00 98.31 77 ASN A O 1
ATOM 636 N N . CYS A 1 78 ? 3.948 -7.807 9.595 1.00 98.12 78 CYS A N 1
ATOM 637 C CA . CYS A 1 78 ? 4.617 -6.518 9.407 1.00 98.12 78 CYS A CA 1
ATOM 638 C C . CYS A 1 78 ? 4.821 -5.737 10.711 1.00 98.12 78 CYS A C 1
ATOM 640 O O . CYS A 1 78 ? 5.244 -4.581 10.654 1.00 98.12 78 CYS A O 1
ATOM 642 N N . GLN A 1 79 ? 4.519 -6.306 11.883 1.00 96.12 79 GLN A N 1
ATOM 643 C CA . GLN A 1 79 ? 4.818 -5.639 13.151 1.00 96.12 79 GLN A CA 1
ATOM 644 C C . GLN A 1 79 ? 6.320 -5.367 13.267 1.00 96.12 79 GLN A C 1
ATOM 646 O O . GLN A 1 79 ? 7.140 -6.268 13.129 1.00 96.12 79 GLN A O 1
ATOM 651 N N . MET A 1 80 ? 6.683 -4.118 13.557 1.00 94.75 80 MET A N 1
ATOM 652 C CA . MET A 1 80 ? 8.084 -3.741 13.715 1.00 94.75 80 MET A CA 1
ATOM 653 C C . MET A 1 80 ? 8.717 -4.427 14.927 1.00 94.75 80 MET A C 1
ATOM 655 O O . MET A 1 80 ? 8.248 -4.277 16.057 1.00 94.75 80 MET A O 1
ATOM 659 N N . THR A 1 81 ? 9.838 -5.105 14.699 1.00 92.31 81 THR A N 1
ATOM 660 C CA . THR A 1 81 ? 10.651 -5.750 15.732 1.00 92.31 81 THR A CA 1
ATOM 661 C C . THR A 1 81 ? 12.012 -5.046 15.834 1.00 92.31 81 THR A C 1
ATOM 663 O O . THR A 1 81 ? 12.894 -5.285 15.010 1.00 92.31 81 THR A O 1
ATOM 666 N N . PRO A 1 82 ? 12.243 -4.173 16.837 1.00 81.75 82 PRO A N 1
ATOM 667 C CA . PRO A 1 82 ? 13.428 -3.301 16.891 1.00 81.75 82 PRO A CA 1
ATOM 668 C C . PRO A 1 82 ? 14.768 -4.035 17.077 1.00 81.75 82 PRO A C 1
ATOM 670 O O . PRO A 1 82 ? 15.821 -3.410 17.005 1.00 81.75 82 PRO A O 1
ATOM 673 N N . HIS A 1 83 ? 14.745 -5.348 17.320 1.00 81.81 83 HIS A N 1
ATOM 674 C CA . HIS A 1 83 ? 15.931 -6.164 17.606 1.00 81.81 83 HIS A CA 1
ATOM 675 C C . HIS A 1 83 ? 16.294 -7.164 16.498 1.00 81.81 83 HIS A C 1
ATOM 677 O O . HIS A 1 83 ? 17.275 -7.888 16.629 1.00 81.81 83 HIS A O 1
ATOM 683 N N . THR A 1 84 ? 15.517 -7.221 15.418 1.00 85.75 84 THR A N 1
ATOM 684 C CA . THR A 1 84 ? 15.789 -8.087 14.257 1.00 85.75 84 THR A CA 1
ATOM 685 C C . THR A 1 84 ? 16.550 -7.314 13.186 1.00 85.75 84 THR A C 1
ATOM 687 O O . THR A 1 84 ? 16.291 -6.121 13.011 1.00 85.75 84 THR A O 1
ATOM 690 N N . ALA A 1 85 ? 17.418 -7.978 12.419 1.00 86.88 85 ALA A N 1
ATOM 691 C CA . ALA A 1 85 ? 18.226 -7.331 11.380 1.00 86.88 85 ALA A CA 1
ATOM 692 C C . ALA A 1 85 ? 17.365 -6.622 10.321 1.00 86.88 85 ALA A C 1
ATOM 694 O O . ALA A 1 85 ? 17.704 -5.542 9.841 1.00 86.88 85 ALA A O 1
ATOM 695 N N . THR A 1 86 ? 16.216 -7.208 9.996 1.00 90.38 86 THR A N 1
ATOM 696 C CA . THR A 1 86 ? 15.295 -6.702 8.971 1.00 90.38 86 THR A CA 1
ATOM 697 C C . THR A 1 86 ? 14.253 -5.705 9.491 1.00 90.38 86 THR A C 1
ATOM 699 O O . THR A 1 86 ? 13.571 -5.059 8.692 1.00 90.38 86 THR A O 1
ATOM 702 N N . SER A 1 87 ? 14.138 -5.561 10.817 1.00 95.12 87 SER A N 1
ATOM 703 C CA . SER A 1 87 ? 12.987 -4.979 11.533 1.00 95.12 87 SER A CA 1
ATOM 704 C C . SER A 1 87 ? 11.660 -5.746 11.404 1.00 95.12 87 SER A C 1
ATOM 706 O O . SER A 1 87 ? 10.652 -5.232 11.886 1.00 95.12 87 SER A O 1
ATOM 708 N N . CYS A 1 88 ? 11.641 -6.930 10.777 1.00 96.81 88 CYS A N 1
ATOM 709 C CA . CYS A 1 88 ? 10.447 -7.755 10.582 1.00 96.81 88 CYS A CA 1
ATOM 710 C C . CYS A 1 88 ? 10.416 -8.992 11.497 1.00 96.81 88 CYS A C 1
ATOM 712 O O . CYS 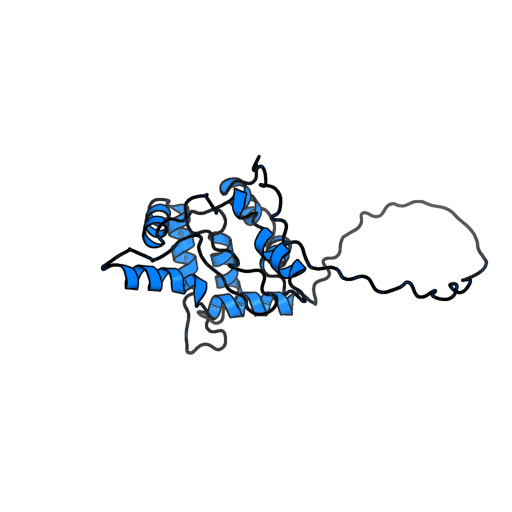A 1 88 ? 11.472 -9.560 11.801 1.00 96.81 88 CYS A O 1
ATOM 714 N N . PRO A 1 89 ? 9.219 -9.502 11.847 1.00 96.00 89 PRO A N 1
ATOM 715 C CA . PRO A 1 89 ? 9.079 -10.759 12.570 1.00 96.00 89 PRO A CA 1
ATOM 716 C C . PRO A 1 89 ? 9.751 -11.902 11.803 1.00 96.00 89 PRO A C 1
ATOM 718 O O . PRO A 1 89 ? 9.542 -12.066 10.600 1.00 96.00 89 PRO A O 1
ATOM 721 N N . HIS A 1 90 ? 10.571 -12.690 12.503 1.00 93.81 90 HIS A N 1
ATOM 722 C CA . HIS A 1 90 ? 11.315 -13.826 11.937 1.00 93.81 90 HIS A CA 1
ATOM 723 C C . HIS A 1 90 ? 12.196 -13.486 10.720 1.00 93.81 90 HIS A C 1
ATOM 725 O O . HIS A 1 90 ? 12.486 -14.365 9.913 1.00 93.81 90 HIS A O 1
ATOM 731 N N . ASP A 1 91 ? 12.583 -12.217 10.562 1.00 93.75 91 ASP A N 1
ATOM 732 C CA . ASP A 1 91 ? 13.309 -11.717 9.395 1.00 93.75 91 ASP A CA 1
ATOM 733 C C . ASP A 1 91 ? 12.631 -12.017 8.041 1.00 93.75 91 ASP A C 1
ATOM 735 O O . ASP A 1 91 ? 13.276 -12.154 7.000 1.00 93.75 91 ASP A O 1
ATOM 739 N N . ASN A 1 92 ? 11.295 -12.098 8.044 1.00 95.00 92 ASN A N 1
ATOM 740 C CA . ASN A 1 92 ? 10.511 -12.535 6.895 1.00 95.00 92 ASN A CA 1
ATOM 741 C C . ASN A 1 92 ? 9.910 -11.364 6.097 1.00 95.00 92 ASN A C 1
ATOM 743 O O . ASN A 1 92 ? 8.741 -11.004 6.264 1.00 95.00 92 ASN A O 1
ATOM 747 N N . TYR A 1 93 ? 10.684 -10.813 5.156 1.00 96.62 93 TYR A N 1
ATOM 748 C CA . TYR A 1 93 ? 10.176 -9.796 4.225 1.00 96.62 93 TYR A CA 1
ATOM 749 C C . TYR A 1 93 ? 9.007 -10.292 3.374 1.00 96.62 93 TYR A C 1
ATOM 751 O O . TYR A 1 93 ? 8.044 -9.556 3.161 1.00 96.62 93 TYR A O 1
ATOM 759 N N . HIS A 1 94 ? 9.068 -11.538 2.903 1.00 96.19 94 HIS A N 1
ATOM 760 C CA . HIS A 1 94 ? 8.049 -12.082 2.011 1.00 96.19 94 HIS A CA 1
ATOM 761 C C . HIS A 1 94 ? 6.678 -12.155 2.696 1.00 96.19 94 HIS A C 1
ATOM 763 O O . HIS A 1 94 ? 5.685 -11.723 2.114 1.00 96.19 94 HIS A O 1
ATOM 769 N N . GLY A 1 95 ? 6.624 -12.615 3.951 1.00 97.44 95 GLY A N 1
ATOM 770 C CA . GLY A 1 95 ? 5.390 -12.657 4.742 1.00 97.44 95 GLY A CA 1
ATOM 771 C C . GLY A 1 95 ? 4.753 -11.276 4.916 1.00 97.44 95 GLY A C 1
ATOM 772 O O . GLY A 1 95 ? 3.535 -11.132 4.771 1.00 97.44 95 GLY A O 1
ATOM 773 N N . CYS A 1 96 ? 5.571 -10.243 5.146 1.00 98.31 96 CYS A N 1
ATOM 774 C CA . CYS A 1 96 ? 5.073 -8.873 5.222 1.00 98.31 96 CYS A CA 1
ATOM 775 C C . CYS A 1 96 ? 4.528 -8.380 3.867 1.00 98.31 96 CYS A C 1
ATOM 777 O O . CYS A 1 96 ? 3.416 -7.855 3.813 1.00 98.31 96 CYS A O 1
ATOM 779 N N . LEU A 1 97 ? 5.245 -8.610 2.758 1.00 98.06 97 LEU A N 1
ATOM 780 C CA . LEU A 1 97 ? 4.788 -8.213 1.416 1.00 98.06 97 LEU A CA 1
ATOM 781 C C . LEU A 1 97 ? 3.478 -8.909 1.021 1.00 98.06 97 LEU A C 1
ATOM 783 O O . LEU A 1 97 ? 2.561 -8.245 0.545 1.00 98.06 97 LEU A O 1
ATOM 787 N N . VAL A 1 98 ? 3.349 -10.216 1.276 1.00 97.75 98 VAL A N 1
ATOM 788 C CA . VAL A 1 98 ? 2.100 -10.971 1.051 1.00 97.75 98 VAL A CA 1
ATOM 789 C C . VAL A 1 98 ? 0.946 -10.372 1.850 1.00 97.75 98 VAL A C 1
ATOM 791 O O . VAL A 1 98 ? -0.144 -10.172 1.313 1.00 97.75 98 VAL A O 1
ATOM 794 N N . SER A 1 99 ? 1.183 -10.038 3.118 1.00 98.44 99 SER A N 1
ATOM 795 C CA . SER A 1 99 ? 0.142 -9.472 3.977 1.00 98.44 99 SER A CA 1
ATOM 796 C C . SER A 1 99 ? -0.255 -8.058 3.549 1.00 98.44 99 SER A C 1
ATOM 798 O O . SER A 1 99 ? -1.440 -7.736 3.548 1.00 98.44 99 SER A O 1
ATOM 800 N N . TYR A 1 100 ? 0.705 -7.237 3.105 1.00 98.44 100 TYR A N 1
ATOM 801 C CA . TYR A 1 100 ? 0.442 -5.927 2.504 1.00 98.44 100 TYR A CA 1
ATOM 802 C C . TYR A 1 100 ? -0.426 -6.045 1.244 1.00 98.44 100 TYR A C 1
ATOM 804 O O . TYR A 1 100 ? -1.444 -5.362 1.137 1.00 98.44 100 TYR A O 1
ATOM 812 N N . VAL A 1 101 ? -0.068 -6.936 0.307 1.00 98.00 101 VAL A N 1
ATOM 813 C CA . VAL A 1 101 ? -0.852 -7.158 -0.923 1.00 98.00 101 VAL A CA 1
ATOM 814 C C . VAL A 1 101 ? -2.253 -7.670 -0.593 1.00 98.00 101 VAL A C 1
ATOM 816 O O . VAL A 1 101 ? -3.218 -7.270 -1.240 1.00 98.00 101 VAL A O 1
ATOM 819 N N . GLY A 1 102 ? -2.396 -8.479 0.459 1.00 97.62 102 GLY A N 1
ATOM 820 C CA . GLY A 1 102 ? -3.686 -8.971 0.940 1.00 97.62 102 GLY A CA 1
ATOM 821 C C . GLY A 1 102 ? -4.668 -7.883 1.395 1.00 97.62 102 GLY A C 1
ATOM 822 O O . GLY A 1 102 ? -5.870 -8.143 1.424 1.00 97.62 102 GLY A O 1
ATOM 823 N N . LEU A 1 103 ? -4.194 -6.674 1.720 1.00 97.75 103 LEU A N 1
ATOM 824 C CA . LEU A 1 103 ? -5.052 -5.529 2.049 1.00 97.75 103 LEU A CA 1
ATOM 825 C C . LEU A 1 103 ? -5.562 -4.786 0.811 1.00 97.75 103 LEU A C 1
ATOM 827 O O . LEU A 1 103 ? -6.510 -4.004 0.913 1.00 97.75 103 LEU A O 1
ATOM 831 N N . ILE A 1 104 ? -4.948 -4.998 -0.353 1.00 96.62 104 ILE A N 1
ATOM 832 C CA . ILE A 1 104 ? -5.307 -4.288 -1.575 1.00 96.62 104 ILE A CA 1
ATOM 833 C C . ILE A 1 104 ? -6.697 -4.737 -2.048 1.00 96.62 104 ILE A C 1
ATOM 835 O O . ILE A 1 104 ? -6.950 -5.916 -2.290 1.00 96.62 104 ILE A O 1
ATOM 839 N N . GLY A 1 105 ? -7.606 -3.772 -2.210 1.00 93.81 105 GLY A N 1
ATOM 840 C CA . GLY A 1 105 ? -9.003 -4.040 -2.561 1.00 93.81 105 GLY A CA 1
ATOM 841 C C . GLY A 1 105 ? -9.916 -4.272 -1.349 1.00 93.81 105 GLY A C 1
ATOM 842 O O . GLY A 1 105 ? -11.005 -4.831 -1.504 1.00 93.81 105 GLY A O 1
ATOM 843 N N . SER A 1 106 ? -9.472 -3.857 -0.158 1.00 94.56 106 SER A N 1
ATOM 844 C CA . SER A 1 106 ? -10.253 -3.790 1.085 1.00 94.56 106 SER A CA 1
ATOM 845 C C . SER A 1 106 ? -10.461 -2.339 1.550 1.00 94.56 106 SER A C 1
ATOM 847 O O . SER A 1 106 ? -9.882 -1.420 0.963 1.00 94.56 106 SER A O 1
ATOM 849 N N . ASP A 1 107 ? -11.236 -2.122 2.619 1.00 93.56 107 ASP A N 1
ATOM 850 C CA . ASP A 1 107 ? -11.442 -0.783 3.199 1.00 93.56 107 ASP A CA 1
ATOM 851 C C . ASP A 1 107 ? -10.115 -0.125 3.614 1.00 93.56 107 ASP A C 1
ATOM 853 O O . ASP A 1 107 ? -9.904 1.063 3.406 1.00 93.56 107 ASP A O 1
ATOM 857 N N . VAL A 1 108 ? -9.162 -0.902 4.132 1.00 96.00 108 VAL A N 1
ATOM 858 C CA . VAL A 1 108 ? -7.841 -0.416 4.571 1.00 96.00 108 VAL A CA 1
ATOM 859 C C . VAL A 1 108 ? -6.770 -0.609 3.494 1.00 96.00 108 VAL A C 1
ATOM 861 O O . VAL A 1 108 ? -5.651 -0.999 3.806 1.00 96.00 108 VAL A O 1
ATOM 864 N N . THR A 1 109 ? -7.091 -0.346 2.222 1.00 97.06 109 THR A N 1
ATOM 865 C CA . THR A 1 109 ? -6.121 -0.448 1.114 1.00 97.06 109 THR A CA 1
ATOM 866 C C . THR A 1 109 ? -4.977 0.568 1.291 1.00 97.06 109 THR A C 1
ATOM 868 O O . THR A 1 109 ? -5.218 1.775 1.169 1.00 97.06 109 THR A O 1
ATOM 871 N N . PRO A 1 110 ? -3.727 0.126 1.546 1.00 97.19 110 PRO A N 1
ATOM 872 C CA . PRO A 1 110 ? -2.584 1.026 1.613 1.00 97.19 110 PRO A CA 1
ATOM 873 C C . PRO A 1 110 ? -2.081 1.379 0.208 1.00 97.19 110 PRO A C 1
ATOM 875 O O . PRO A 1 110 ? -2.184 0.586 -0.726 1.00 97.19 110 PRO A O 1
ATOM 878 N N . ASN A 1 111 ? -1.483 2.560 0.059 1.00 97.62 111 ASN A N 1
ATOM 879 C CA . ASN A 1 111 ? -0.801 2.956 -1.174 1.00 97.62 111 ASN A CA 1
ATOM 880 C C . ASN A 1 111 ? 0.379 3.894 -0.881 1.00 97.62 111 ASN A C 1
ATOM 882 O O . ASN A 1 111 ? 0.501 4.429 0.223 1.00 97.62 111 ASN A O 1
ATOM 886 N N . TYR A 1 112 ? 1.226 4.129 -1.882 1.00 97.19 112 TYR A N 1
ATOM 887 C CA . TYR A 1 112 ? 2.229 5.191 -1.844 1.00 97.19 112 TYR A CA 1
ATOM 888 C C . TYR A 1 112 ? 1.545 6.558 -1.699 1.00 97.19 112 TYR A C 1
ATOM 890 O O . TYR A 1 112 ? 0.615 6.889 -2.442 1.00 97.19 112 TYR A O 1
ATOM 898 N N . SER A 1 113 ? 1.989 7.340 -0.717 1.00 94.50 113 SER A N 1
ATOM 899 C CA . SER A 1 113 ? 1.401 8.646 -0.400 1.00 94.50 113 SER A CA 1
ATOM 900 C C . SER A 1 113 ? 1.884 9.751 -1.346 1.00 94.50 113 SER A C 1
ATOM 902 O O . SER A 1 113 ? 1.147 10.698 -1.618 1.00 94.50 113 SER A O 1
ATOM 904 N N . ASP A 1 114 ? 3.088 9.592 -1.898 1.00 94.38 114 ASP A N 1
ATOM 905 C CA . ASP A 1 114 ? 3.732 10.514 -2.826 1.00 94.38 114 ASP A CA 1
ATOM 906 C C . ASP A 1 114 ? 4.433 9.771 -3.981 1.00 94.38 114 ASP A C 1
ATOM 908 O O . ASP A 1 114 ? 4.3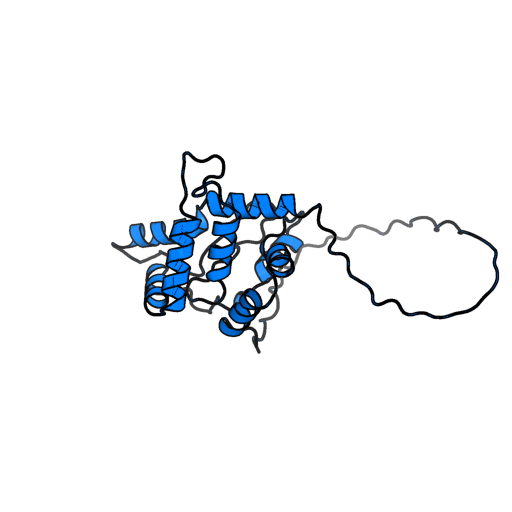83 8.543 -4.095 1.00 94.38 114 ASP A O 1
ATOM 912 N N . SER A 1 115 ? 5.051 10.537 -4.880 1.00 96.00 115 SER A N 1
ATOM 913 C CA . SER A 1 115 ? 5.832 10.032 -6.012 1.00 96.00 115 SER A CA 1
ATOM 914 C C . SER A 1 115 ? 7.343 10.146 -5.759 1.00 96.00 115 SER A C 1
ATOM 916 O O . SER A 1 115 ? 8.092 10.493 -6.673 1.00 96.00 115 SER A O 1
ATOM 918 N N . SER A 1 116 ? 7.811 9.938 -4.524 1.00 96.12 116 SER A N 1
ATOM 919 C CA . SER A 1 116 ? 9.243 9.990 -4.216 1.00 96.12 116 SER A CA 1
ATOM 920 C C . SER A 1 116 ? 9.979 8.750 -4.755 1.00 96.12 116 SER A C 1
ATOM 922 O O . SER A 1 116 ? 9.559 7.620 -4.474 1.00 96.12 116 SER A O 1
ATOM 924 N N . PRO A 1 117 ? 11.092 8.910 -5.503 1.00 93.38 117 PRO A N 1
ATOM 925 C CA . PRO A 1 117 ? 11.861 7.770 -6.012 1.00 93.38 117 PRO A CA 1
ATOM 926 C C . PRO A 1 117 ? 12.514 6.951 -4.890 1.00 93.38 117 PRO A C 1
ATOM 928 O O . PRO A 1 117 ? 12.477 5.722 -4.910 1.00 93.38 117 PRO A O 1
ATOM 931 N N . SER A 1 118 ? 13.067 7.636 -3.883 1.00 88.69 118 SER A N 1
ATOM 932 C CA . SER A 1 118 ? 13.906 7.040 -2.836 1.00 88.69 118 SER A CA 1
ATOM 933 C C . SER A 1 118 ? 13.230 6.963 -1.465 1.00 88.69 118 SER A C 1
ATOM 935 O O . SER A 1 118 ? 13.470 6.015 -0.711 1.00 88.69 118 SER A O 1
ATOM 937 N N . ASN A 1 119 ? 12.369 7.926 -1.121 1.00 92.12 119 ASN A N 1
ATOM 938 C CA . ASN A 1 119 ? 11.683 7.926 0.167 1.00 92.12 119 ASN A CA 1
ATOM 939 C C . ASN A 1 119 ? 10.331 7.219 0.058 1.00 92.12 119 ASN A C 1
ATOM 941 O O . ASN A 1 119 ? 9.315 7.841 -0.221 1.00 92.12 119 ASN A O 1
ATOM 945 N N . ILE A 1 120 ? 10.320 5.906 0.285 1.00 92.69 120 ILE A N 1
ATOM 946 C CA . ILE A 1 120 ? 9.074 5.134 0.314 1.00 92.69 120 ILE A CA 1
ATOM 947 C C . ILE A 1 120 ? 8.234 5.580 1.514 1.00 92.69 120 ILE A C 1
ATOM 949 O O . ILE A 1 120 ? 8.605 5.340 2.665 1.00 92.69 120 ILE A O 1
ATOM 953 N N . SER A 1 121 ? 7.103 6.215 1.211 1.00 93.94 121 SER A N 1
ATOM 954 C CA . SER A 1 121 ? 6.090 6.652 2.166 1.00 93.94 121 SER A CA 1
ATOM 955 C C . SER A 1 121 ? 4.754 6.006 1.810 1.00 93.94 121 SER A C 1
ATOM 957 O O . SER A 1 121 ? 4.227 6.215 0.716 1.00 93.94 121 SER A O 1
ATOM 959 N N . LEU A 1 122 ? 4.213 5.203 2.723 1.00 96.44 122 LEU A N 1
ATOM 960 C CA . LEU A 1 122 ? 2.959 4.470 2.542 1.00 96.44 122 LEU A CA 1
ATOM 961 C C . LEU A 1 122 ? 1.913 5.005 3.507 1.00 96.44 122 LEU A C 1
ATOM 963 O O . LEU A 1 122 ? 2.226 5.332 4.645 1.00 96.44 122 LEU A O 1
ATOM 967 N N . SER A 1 123 ? 0.663 5.086 3.075 1.00 96.31 123 SER A N 1
ATOM 968 C CA . SER A 1 123 ? -0.426 5.543 3.937 1.00 96.31 123 SER A CA 1
ATOM 969 C C . SER A 1 123 ? -1.756 4.931 3.534 1.00 96.31 123 SER A C 1
ATOM 971 O O . SER A 1 123 ? -1.943 4.514 2.389 1.00 96.31 123 SER A O 1
ATOM 973 N N . LEU A 1 124 ? -2.702 4.970 4.465 1.00 96.56 124 LEU A N 1
ATOM 974 C CA . LEU A 1 124 ? -4.113 4.750 4.178 1.00 96.56 124 LEU A CA 1
ATOM 975 C C . LEU A 1 124 ? -4.761 6.052 3.680 1.00 96.56 124 LEU A C 1
ATOM 977 O O . LEU A 1 124 ? -4.322 7.157 4.015 1.00 96.56 124 LEU A O 1
ATOM 981 N N . TRP A 1 125 ? -5.851 5.938 2.919 1.00 95.19 125 TRP A N 1
ATOM 982 C CA . TRP A 1 125 ? -6.677 7.089 2.539 1.00 95.19 125 TRP A CA 1
ATOM 983 C C . TRP A 1 125 ? -7.595 7.525 3.693 1.00 95.19 125 TRP A C 1
ATOM 985 O O . TRP A 1 125 ? -8.813 7.417 3.632 1.00 95.19 125 TRP A O 1
ATOM 995 N N . CYS A 1 126 ? -7.004 8.006 4.786 1.00 95.62 126 CYS A N 1
ATOM 996 C CA . CYS A 1 126 ? -7.731 8.456 5.975 1.00 95.62 126 CYS A CA 1
ATOM 997 C C . CYS A 1 126 ? -6.947 9.529 6.739 1.00 95.62 126 CYS A C 1
ATOM 999 O O . CYS A 1 126 ? -5.777 9.776 6.431 1.00 95.62 126 CYS A O 1
ATOM 1001 N N . GLY A 1 127 ? -7.581 10.217 7.684 1.00 94.69 127 GLY A N 1
ATOM 1002 C CA . GLY A 1 127 ? -6.921 11.181 8.570 1.00 94.69 127 GLY A CA 1
ATOM 1003 C C . GLY A 1 127 ? -7.258 10.959 10.044 1.00 94.69 127 GLY A C 1
ATOM 1004 O O . GLY A 1 127 ? -8.235 10.291 10.366 1.00 94.69 127 GLY A O 1
ATOM 1005 N N . CYS A 1 128 ? -6.455 11.549 10.933 1.00 95.06 128 CYS A N 1
ATOM 1006 C CA . CYS A 1 128 ? -6.677 11.525 12.388 1.00 95.06 128 CYS A CA 1
ATOM 1007 C C . CYS A 1 128 ? -7.022 12.898 12.979 1.00 95.06 128 CYS A C 1
ATOM 1009 O O . CYS A 1 128 ? -7.175 13.045 14.184 1.00 95.06 128 CYS A O 1
ATOM 1011 N N . ARG A 1 129 ? -7.189 13.927 12.137 1.00 86.12 129 ARG A N 1
ATOM 1012 C CA . ARG A 1 129 ? -7.591 15.254 12.613 1.00 86.12 129 ARG A CA 1
ATOM 1013 C C . ARG A 1 129 ? -9.022 15.221 13.144 1.00 86.12 129 ARG A C 1
ATOM 1015 O O . ARG A 1 129 ? -9.922 14.774 12.441 1.00 86.12 129 ARG A O 1
ATOM 1022 N N . GLY A 1 130 ? -9.229 15.779 14.336 1.00 77.88 130 GLY A N 1
ATOM 1023 C CA . GLY A 1 130 ? -10.565 15.977 14.904 1.00 77.88 130 GLY A CA 1
ATOM 1024 C C . GLY A 1 130 ? -11.153 14.758 15.620 1.00 77.88 130 GLY A C 1
ATOM 1025 O O . GLY A 1 130 ? -12.333 14.779 15.949 1.00 77.88 130 GLY A O 1
ATOM 1026 N N . THR A 1 131 ? -10.359 13.720 15.903 1.00 75.94 131 THR A N 1
ATOM 1027 C CA . THR A 1 131 ? -10.806 12.531 16.657 1.00 75.94 131 THR A CA 1
ATOM 1028 C C . THR A 1 131 ? -10.865 12.746 18.176 1.00 75.94 131 THR A C 1
ATOM 1030 O O . THR A 1 131 ? -11.267 11.844 18.911 1.00 75.94 131 THR A O 1
ATOM 1033 N N . GLY A 1 132 ? -10.467 13.923 18.673 1.00 84.19 132 GLY A N 1
ATOM 1034 C CA . GLY A 1 132 ? -10.545 14.281 20.090 1.00 84.19 132 GLY A CA 1
ATOM 1035 C C . GLY A 1 132 ? -9.737 13.325 20.970 1.00 84.19 132 GLY A C 1
ATOM 1036 O O . GLY A 1 132 ? -8.537 13.158 20.779 1.00 84.19 132 GLY A O 1
ATOM 1037 N N . SER A 1 133 ? -10.396 12.658 21.921 1.00 87.38 133 SER A N 1
ATOM 1038 C CA . SER A 1 133 ? -9.747 11.722 22.853 1.00 87.38 133 SER A CA 1
ATOM 1039 C C . SER A 1 133 ? -9.145 10.474 22.192 1.00 87.38 133 SER A C 1
ATOM 1041 O O . SER A 1 133 ? -8.328 9.804 22.817 1.00 87.38 133 SER A O 1
ATOM 1043 N N . GLN A 1 134 ? -9.515 10.159 20.947 1.00 92.62 134 GLN A N 1
ATOM 1044 C CA . GLN A 1 134 ? -9.025 8.981 20.220 1.00 92.62 134 GLN A CA 1
ATOM 1045 C C . GLN A 1 134 ? -7.870 9.289 19.252 1.00 92.62 134 GLN A C 1
ATOM 1047 O O . GLN A 1 134 ? -7.450 8.409 18.503 1.00 92.62 134 GLN A O 1
ATOM 1052 N N . GLU A 1 135 ? -7.338 10.516 19.247 1.00 93.12 135 GLU A N 1
ATOM 1053 C CA . GLU A 1 135 ? -6.253 10.928 18.337 1.00 93.12 135 GLU A CA 1
ATOM 1054 C C . GLU A 1 135 ? -5.011 10.048 18.459 1.00 93.12 135 GLU A C 1
ATOM 1056 O O . GLU A 1 135 ? -4.522 9.545 17.453 1.00 93.12 135 GLU A O 1
ATOM 1061 N N . GLN A 1 136 ? -4.590 9.728 19.684 1.00 94.50 136 GLN A N 1
ATOM 1062 C CA . GLN A 1 136 ? -3.447 8.843 19.908 1.00 94.50 136 GLN A CA 1
ATOM 1063 C C . GLN A 1 136 ? -3.672 7.429 19.348 1.00 94.50 136 GLN A C 1
ATOM 1065 O O . GLN A 1 136 ? -2.758 6.836 18.779 1.00 94.50 136 GLN A O 1
ATOM 1070 N N . GLU A 1 137 ? -4.878 6.878 19.504 1.00 96.25 137 GLU A N 1
ATOM 1071 C CA . GLU A 1 137 ? -5.217 5.554 18.975 1.00 96.25 137 GLU A CA 1
ATOM 1072 C C . GLU A 1 137 ? -5.275 5.568 17.442 1.00 96.25 137 GLU A C 1
ATOM 1074 O O . GLU A 1 137 ? -4.799 4.641 16.783 1.00 96.25 137 GLU A O 1
ATOM 1079 N N . CYS A 1 138 ? -5.836 6.636 16.873 1.00 97.56 138 CYS A N 1
ATOM 1080 C CA . CYS A 1 138 ? -5.886 6.846 15.436 1.00 97.56 138 CYS A CA 1
ATOM 1081 C C . CYS A 1 138 ? -4.477 6.939 14.842 1.00 97.56 138 CYS A C 1
ATOM 1083 O O . CYS A 1 138 ? -4.167 6.237 13.877 1.00 97.56 138 CYS A O 1
ATOM 1085 N N . ASP A 1 139 ? -3.617 7.760 15.446 1.00 96.62 139 ASP A N 1
ATOM 1086 C CA . ASP A 1 139 ? -2.238 7.939 15.010 1.00 96.62 139 ASP A CA 1
ATOM 1087 C C . ASP A 1 139 ? -1.440 6.648 15.141 1.00 96.62 139 ASP A C 1
ATOM 1089 O O . ASP A 1 139 ? -0.686 6.317 14.230 1.00 96.62 139 ASP A O 1
ATOM 1093 N N . ALA A 1 140 ? -1.618 5.888 16.225 1.00 96.62 140 ALA A N 1
ATOM 1094 C CA . ALA A 1 140 ? -0.974 4.587 16.380 1.00 96.62 140 ALA A CA 1
ATOM 1095 C C . ALA A 1 140 ? -1.328 3.654 15.212 1.00 96.62 140 ALA A C 1
ATOM 1097 O O . ALA A 1 140 ? -0.431 3.166 14.529 1.00 96.62 140 ALA A O 1
ATOM 1098 N N . PHE A 1 141 ? -2.621 3.511 14.905 1.00 97.69 141 PHE A N 1
ATOM 1099 C CA . PHE A 1 141 ? -3.079 2.699 13.778 1.00 97.69 141 PHE A CA 1
ATOM 1100 C C . PHE A 1 141 ? -2.547 3.204 12.426 1.00 97.69 141 PHE A C 1
ATOM 1102 O O . PHE A 1 141 ? -2.117 2.425 11.580 1.00 97.69 141 PHE A O 1
ATOM 1109 N N . HIS A 1 142 ? -2.531 4.518 12.197 1.00 97.12 142 HIS A N 1
ATOM 1110 C CA . HIS A 1 142 ? -2.017 5.072 10.944 1.00 97.12 142 HIS A CA 1
ATOM 1111 C C . HIS A 1 142 ? -0.482 4.945 10.824 1.00 97.12 142 HIS A C 1
ATOM 1113 O O . HIS A 1 142 ? 0.069 4.858 9.717 1.00 97.12 142 HIS A O 1
ATOM 1119 N N . ARG A 1 143 ? 0.234 4.902 11.954 1.00 96.75 143 ARG A N 1
ATOM 1120 C CA . ARG A 1 143 ? 1.688 4.688 12.018 1.00 96.75 143 ARG A CA 1
ATOM 1121 C C . ARG A 1 143 ? 2.110 3.265 11.685 1.00 96.7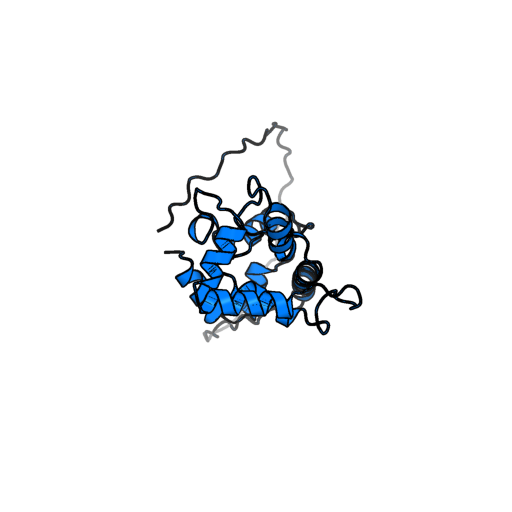5 143 ARG A C 1
ATOM 1123 O O . ARG A 1 143 ? 3.215 3.116 11.164 1.00 96.75 143 ARG A O 1
ATOM 1130 N N . ASP A 1 144 ? 1.229 2.280 11.840 1.00 96.94 144 ASP A N 1
ATOM 1131 C CA . ASP A 1 144 ? 1.469 0.904 11.380 1.00 96.94 144 ASP A CA 1
ATOM 1132 C C . ASP A 1 144 ? 1.720 0.821 9.862 1.00 96.94 144 ASP A C 1
ATOM 1134 O O . ASP A 1 144 ? 2.339 -0.132 9.386 1.00 96.94 144 ASP A O 1
ATOM 1138 N N . PHE A 1 145 ? 1.301 1.845 9.106 1.00 97.56 145 PHE A N 1
ATOM 1139 C CA . PHE A 1 145 ? 1.551 1.988 7.668 1.00 97.56 145 PHE A CA 1
ATOM 1140 C C . PHE A 1 145 ? 2.610 3.053 7.359 1.00 97.56 145 PHE A C 1
ATOM 1142 O O . PHE A 1 145 ? 3.538 2.803 6.592 1.00 97.56 145 PHE A O 1
ATOM 1149 N N . THR A 1 146 ? 2.495 4.238 7.967 1.00 96.88 146 THR A N 1
ATOM 1150 C CA . THR A 1 146 ? 3.353 5.395 7.635 1.00 96.88 146 THR A CA 1
ATOM 1151 C C . THR A 1 146 ? 4.759 5.325 8.219 1.00 96.88 146 THR A C 1
ATOM 1153 O O . THR A 1 146 ? 5.686 5.887 7.641 1.00 96.88 146 THR A O 1
ATOM 1156 N N . HIS A 1 147 ? 4.937 4.648 9.353 1.00 95.81 147 HIS A N 1
ATOM 1157 C CA . HIS A 1 147 ? 6.198 4.604 10.096 1.00 95.81 147 HIS A CA 1
ATOM 1158 C C . HIS A 1 147 ? 6.656 3.166 10.336 1.00 95.81 147 HIS A C 1
ATOM 1160 O O . HIS A 1 147 ? 7.229 2.871 11.379 1.00 95.81 147 HIS A O 1
ATOM 1166 N N . ASN A 1 148 ? 6.404 2.276 9.376 1.00 96.69 148 ASN A N 1
ATOM 1167 C CA . ASN A 1 148 ? 6.732 0.863 9.489 1.00 96.69 148 ASN A CA 1
ATOM 1168 C C . ASN A 1 148 ? 8.067 0.536 8.804 1.00 96.69 148 ASN A C 1
ATOM 1170 O O . ASN A 1 148 ? 8.144 0.437 7.576 1.00 96.69 148 ASN A O 1
ATOM 1174 N N . SER A 1 149 ? 9.130 0.371 9.598 1.00 96.06 149 SER A N 1
ATOM 1175 C CA . SER A 1 149 ? 10.461 0.035 9.080 1.00 96.06 149 SER A CA 1
ATOM 1176 C C . SER A 1 149 ? 10.524 -1.364 8.466 1.00 96.06 149 SER A C 1
ATOM 1178 O O . SER A 1 149 ? 11.201 -1.521 7.456 1.00 96.06 149 SER A O 1
ATOM 1180 N N . CYS A 1 150 ? 9.786 -2.348 8.996 1.00 97.44 150 CYS A N 1
ATOM 1181 C CA . CYS A 1 150 ? 9.690 -3.682 8.396 1.00 97.44 150 CYS A CA 1
ATOM 1182 C C . CYS A 1 150 ? 9.185 -3.593 6.952 1.00 97.44 150 CYS A C 1
ATOM 1184 O O . CYS A 1 150 ? 9.860 -4.026 6.018 1.00 97.44 150 CYS A O 1
ATOM 1186 N N . LEU A 1 151 ? 8.027 -2.958 6.764 1.00 97.25 151 LEU A N 1
ATOM 1187 C CA . LEU A 1 151 ? 7.396 -2.820 5.455 1.00 97.25 151 LEU A CA 1
ATOM 1188 C C . LEU A 1 151 ? 8.267 -2.012 4.485 1.00 97.25 151 LEU A C 1
ATOM 1190 O O . LEU A 1 151 ? 8.446 -2.409 3.332 1.00 97.25 151 LEU A O 1
ATOM 1194 N N . LYS A 1 152 ? 8.855 -0.904 4.954 1.00 96.00 152 LYS A N 1
ATOM 1195 C CA . LYS A 1 152 ? 9.770 -0.086 4.147 1.00 96.00 152 LYS A CA 1
ATOM 1196 C C . LYS A 1 152 ? 10.981 -0.897 3.680 1.00 96.00 152 LYS A C 1
ATOM 1198 O O . LYS A 1 152 ? 11.293 -0.880 2.489 1.00 96.00 152 LYS A O 1
ATOM 1203 N N . ASN A 1 153 ? 11.624 -1.628 4.588 1.00 95.62 153 ASN A N 1
ATOM 1204 C CA . ASN A 1 153 ? 12.795 -2.446 4.279 1.00 95.62 153 ASN A CA 1
ATOM 1205 C C . ASN A 1 153 ? 12.441 -3.611 3.344 1.00 95.62 153 ASN A C 1
ATOM 1207 O O . ASN A 1 153 ? 13.203 -3.895 2.425 1.00 95.62 153 ASN A O 1
ATOM 1211 N N . ALA A 1 154 ? 11.276 -4.242 3.525 1.00 96.56 154 ALA A N 1
ATOM 1212 C CA . ALA A 1 154 ? 10.804 -5.329 2.670 1.00 96.56 154 ALA A CA 1
ATOM 1213 C C . ALA A 1 154 ? 10.634 -4.880 1.210 1.00 96.56 154 ALA A C 1
ATOM 1215 O O . ALA A 1 154 ? 11.121 -5.539 0.292 1.00 96.56 154 ALA A O 1
ATOM 1216 N N . ILE A 1 155 ? 10.001 -3.721 0.991 1.00 96.69 155 ILE A N 1
ATOM 1217 C CA . ILE A 1 155 ? 9.811 -3.144 -0.349 1.00 96.69 155 ILE A CA 1
ATOM 1218 C C . ILE A 1 155 ? 11.153 -2.742 -0.962 1.00 96.69 155 ILE A C 1
ATOM 1220 O O . ILE A 1 155 ? 11.398 -3.016 -2.135 1.00 96.69 155 ILE A O 1
ATOM 1224 N N . GLN A 1 156 ? 12.036 -2.115 -0.180 1.00 94.69 156 GLN A N 1
ATOM 1225 C CA . GLN A 1 156 ? 13.376 -1.757 -0.651 1.00 94.69 156 GLN A CA 1
ATOM 1226 C C . GLN A 1 156 ? 14.168 -3.002 -1.059 1.00 94.69 156 GLN A C 1
ATOM 1228 O O . GLN A 1 156 ? 14.706 -3.045 -2.161 1.00 94.69 156 GLN A O 1
ATOM 1233 N N . SER A 1 157 ? 14.191 -4.032 -0.211 1.00 94.06 157 SER A N 1
ATOM 1234 C CA . SER A 1 157 ? 14.881 -5.293 -0.485 1.00 94.06 157 SER A CA 1
ATOM 1235 C C . SER A 1 157 ? 14.354 -5.967 -1.755 1.00 94.06 157 SER A C 1
ATOM 1237 O O . SER A 1 157 ? 15.155 -6.400 -2.583 1.00 94.06 157 SER A O 1
ATOM 1239 N N . PHE A 1 158 ? 13.032 -5.971 -1.970 1.00 94.19 158 PHE A N 1
ATOM 1240 C CA . PHE A 1 158 ? 12.431 -6.495 -3.198 1.00 94.19 158 PHE A CA 1
ATOM 1241 C C . PHE A 1 158 ? 12.879 -5.713 -4.443 1.00 94.19 158 PHE A C 1
ATOM 1243 O O . PHE A 1 158 ? 13.319 -6.304 -5.429 1.00 94.19 158 PHE A O 1
ATOM 1250 N N . GLY A 1 159 ? 12.813 -4.379 -4.387 1.00 84.12 159 GLY A N 1
ATOM 1251 C CA . GLY A 1 159 ? 13.148 -3.507 -5.513 1.00 84.12 159 GLY A CA 1
ATOM 1252 C C . GLY A 1 159 ? 14.617 -3.566 -5.948 1.00 84.12 159 GLY A C 1
ATOM 1253 O O . GLY A 1 159 ? 14.897 -3.326 -7.120 1.00 84.12 159 GLY A O 1
ATOM 1254 N N . TYR A 1 160 ? 15.542 -3.897 -5.041 1.00 77.00 160 TYR A N 1
ATOM 1255 C CA . TYR A 1 160 ? 16.960 -4.114 -5.365 1.00 77.00 160 TYR A CA 1
ATOM 1256 C C . TYR A 1 160 ? 17.277 -5.569 -5.749 1.00 77.00 160 TYR A C 1
ATOM 1258 O O . TYR A 1 160 ? 18.192 -5.810 -6.529 1.00 77.00 160 TYR A O 1
ATOM 1266 N N . GLY A 1 161 ? 16.523 -6.548 -5.236 1.00 61.81 161 GLY A N 1
ATOM 1267 C CA . GLY A 1 161 ? 16.709 -7.969 -5.556 1.00 61.81 161 GLY A CA 1
ATOM 1268 C C . GLY A 1 161 ? 16.151 -8.396 -6.920 1.00 61.81 161 GLY A C 1
ATOM 1269 O O . GLY A 1 161 ? 16.521 -9.450 -7.432 1.00 61.81 161 GLY A O 1
ATOM 1270 N N . SER A 1 162 ? 15.282 -7.584 -7.529 1.00 55.84 162 SER A N 1
ATOM 1271 C CA . SER A 1 162 ? 14.639 -7.888 -8.816 1.00 55.84 162 SER A CA 1
ATOM 1272 C C . SER A 1 162 ? 15.537 -7.679 -10.051 1.00 55.84 162 SER A C 1
ATOM 1274 O O . SER A 1 162 ? 15.105 -8.006 -11.156 1.00 55.84 162 SER A O 1
ATOM 1276 N N . GLU A 1 163 ? 16.774 -7.186 -9.915 1.00 48.97 163 GLU A N 1
ATOM 1277 C CA . GLU A 1 163 ? 17.676 -6.928 -11.058 1.00 48.97 163 GLU A CA 1
ATOM 1278 C C . GLU A 1 163 ? 18.337 -8.191 -11.664 1.00 48.97 163 GLU A C 1
ATOM 1280 O O . GLU A 1 163 ? 19.180 -8.088 -12.549 1.00 48.97 163 GLU A O 1
ATOM 1285 N N . GLY A 1 164 ? 17.941 -9.401 -11.244 1.00 41.75 164 GLY A N 1
ATOM 1286 C CA . GLY A 1 164 ? 18.495 -10.669 -11.753 1.00 41.75 164 GLY A CA 1
ATOM 1287 C C . GLY A 1 164 ? 17.515 -11.602 -12.476 1.00 41.75 164 GLY A C 1
ATOM 1288 O O . GLY A 1 164 ? 17.926 -12.657 -12.952 1.00 41.75 164 GLY A O 1
ATOM 1289 N N . GLY A 1 165 ? 16.228 -11.260 -12.554 1.00 36.88 165 GLY A N 1
ATOM 1290 C CA . GLY A 1 165 ? 15.192 -12.140 -13.097 1.00 36.88 165 GLY A CA 1
ATOM 1291 C C . GLY A 1 165 ? 14.673 -11.674 -14.450 1.00 36.88 165 GLY A C 1
ATOM 1292 O O . GLY A 1 165 ? 13.566 -11.149 -14.527 1.00 36.88 165 GLY A O 1
ATOM 1293 N N . ILE A 1 166 ? 15.430 -11.890 -15.529 1.00 38.25 166 ILE A N 1
ATOM 1294 C CA . ILE A 1 166 ? 14.816 -11.947 -16.861 1.00 38.25 166 ILE A CA 1
ATOM 1295 C C . ILE A 1 166 ? 13.877 -13.154 -16.829 1.00 38.25 166 ILE A C 1
ATOM 1297 O O . ILE A 1 166 ? 14.325 -14.297 -16.900 1.00 38.25 166 ILE A O 1
ATOM 1301 N N . LEU A 1 167 ? 12.573 -12.913 -16.687 1.00 41.91 167 LEU A N 1
ATOM 1302 C CA . LEU A 1 167 ? 11.577 -13.916 -17.038 1.00 41.91 167 LEU A CA 1
ATOM 1303 C C . LEU A 1 167 ? 11.840 -14.289 -18.504 1.00 41.91 167 LEU A C 1
ATOM 1305 O O . LEU A 1 167 ? 11.822 -13.387 -19.348 1.00 41.91 167 LEU A O 1
ATOM 1309 N N . PRO A 1 168 ? 12.115 -15.561 -18.843 1.00 34.62 168 PRO A N 1
ATOM 1310 C CA . PRO A 1 168 ? 12.193 -15.950 -20.236 1.00 34.62 168 PRO A CA 1
ATOM 1311 C C . PRO A 1 168 ? 10.792 -15.770 -20.818 1.00 34.62 168 PRO A C 1
ATOM 1313 O O . PRO A 1 168 ? 9.893 -16.582 -20.593 1.00 34.62 168 PRO A O 1
ATOM 1316 N N . VAL A 1 169 ? 10.597 -14.680 -21.561 1.00 39.28 169 VAL A N 1
ATOM 1317 C CA . VAL A 1 169 ? 9.512 -14.590 -22.531 1.00 39.28 169 VAL A CA 1
ATOM 1318 C C . VAL A 1 169 ? 9.776 -15.735 -23.496 1.00 39.28 169 VAL A C 1
ATOM 1320 O O . VAL A 1 169 ? 10.674 -15.681 -24.332 1.00 39.28 169 VAL A O 1
ATOM 1323 N N . THR A 1 170 ? 9.066 -16.838 -23.288 1.00 37.69 170 THR A N 1
ATOM 1324 C CA . THR A 1 170 ? 9.102 -17.973 -24.198 1.00 37.69 170 THR A CA 1
ATOM 1325 C C . THR A 1 170 ? 8.297 -17.535 -25.414 1.00 37.69 170 THR A C 1
ATOM 1327 O O . THR A 1 170 ? 7.079 -17.685 -25.454 1.00 37.69 170 THR A O 1
ATOM 1330 N N . GLU A 1 171 ? 8.974 -16.889 -26.361 1.00 35.00 171 GLU A N 1
ATOM 1331 C CA . GLU A 1 171 ? 8.451 -16.617 -27.698 1.00 35.00 171 GLU A CA 1
ATOM 1332 C C . GLU A 1 171 ? 8.065 -17.959 -28.353 1.00 35.00 171 GLU A C 1
ATOM 1334 O O . GLU A 1 171 ? 8.891 -18.882 -28.391 1.00 35.00 171 GLU A O 1
ATOM 1339 N N . PRO A 1 172 ? 6.830 -18.128 -28.859 1.00 36.38 172 PRO A N 1
ATOM 1340 C CA . PRO A 1 172 ? 6.448 -19.345 -29.556 1.00 36.38 172 PRO A CA 1
ATOM 1341 C C . PRO A 1 172 ? 7.207 -19.436 -30.886 1.00 36.38 172 PRO A C 1
ATOM 1343 O O . PRO A 1 172 ? 7.080 -18.591 -31.772 1.00 36.38 172 PRO A O 1
ATOM 1346 N N . SER A 1 173 ? 8.008 -20.493 -31.023 1.00 34.03 173 SER A N 1
ATOM 1347 C CA . SER A 1 173 ? 8.805 -20.772 -32.217 1.00 34.03 173 SER A CA 1
ATOM 1348 C C . SER A 1 173 ? 7.915 -20.917 -33.454 1.00 34.03 173 SER A C 1
ATOM 1350 O O . SER A 1 173 ? 7.131 -21.857 -33.554 1.00 34.03 173 SER A O 1
ATOM 1352 N N . SER A 1 174 ? 8.070 -20.009 -34.419 1.00 37.22 174 SER A N 1
ATOM 1353 C CA . SER A 1 174 ? 7.504 -20.151 -35.763 1.00 37.22 174 SER A CA 1
ATOM 1354 C C . SER A 1 174 ? 8.587 -20.657 -36.712 1.00 37.22 174 SER A C 1
ATOM 1356 O O . SER A 1 174 ? 9.522 -19.943 -37.064 1.00 37.22 174 SER A O 1
ATOM 1358 N N . THR A 1 175 ? 8.471 -21.924 -37.098 1.00 34.97 175 THR A N 1
ATOM 1359 C CA . THR A 1 175 ? 9.281 -22.577 -38.128 1.00 34.97 175 THR A CA 1
ATOM 1360 C C . THR A 1 175 ? 8.924 -22.016 -39.505 1.00 34.97 175 THR A C 1
ATOM 1362 O O . THR A 1 175 ? 7.797 -22.199 -39.953 1.00 34.97 175 THR A O 1
ATOM 1365 N N . PHE A 1 176 ? 9.877 -21.407 -40.217 1.00 35.03 176 PHE A N 1
ATOM 1366 C CA . PHE A 1 176 ? 9.799 -21.245 -41.673 1.00 35.03 176 PHE A CA 1
ATOM 1367 C C . PHE A 1 176 ? 11.152 -21.565 -42.324 1.00 35.03 176 PHE A C 1
ATOM 1369 O O . PHE A 1 176 ? 12.206 -21.115 -41.881 1.00 35.03 176 PHE A O 1
ATOM 1376 N N . LEU A 1 177 ? 11.088 -22.418 -43.347 1.00 36.44 177 LEU A N 1
ATOM 1377 C CA . LEU A 1 177 ? 12.190 -23.000 -44.114 1.00 36.44 177 LEU A CA 1
ATOM 1378 C C . LEU A 1 177 ? 12.591 -22.122 -45.318 1.00 36.44 177 LEU A C 1
ATOM 1380 O O . LEU A 1 177 ? 11.717 -21.593 -46.001 1.00 36.44 177 LEU A O 1
ATOM 1384 N N . GLY A 1 178 ? 13.897 -22.126 -45.635 1.00 30.95 178 GLY A N 1
ATOM 1385 C CA . GLY A 1 178 ? 14.515 -21.759 -46.930 1.00 30.95 178 GLY A CA 1
ATOM 1386 C C . GLY A 1 178 ? 15.063 -20.322 -46.998 1.00 30.95 178 GLY A C 1
ATOM 1387 O O . GLY A 1 178 ? 14.386 -19.399 -46.581 1.00 30.95 178 GLY A O 1
ATOM 1388 N N . GLY A 1 179 ? 16.258 -19.992 -47.504 1.00 30.59 179 GLY A N 1
ATOM 1389 C CA . GLY A 1 179 ? 17.374 -20.729 -48.103 1.00 30.59 179 GLY A CA 1
ATOM 1390 C C . GLY A 1 179 ? 18.255 -19.757 -48.926 1.00 30.59 179 GLY A C 1
ATOM 1391 O O . GLY A 1 179 ? 17.784 -19.253 -49.935 1.00 30.59 179 GLY A O 1
ATOM 1392 N N . GLY A 1 180 ? 19.520 -19.537 -48.522 1.00 32.91 180 GLY A N 1
ATOM 1393 C CA . GLY A 1 180 ? 20.644 -19.030 -49.355 1.00 32.91 180 GLY A CA 1
ATOM 1394 C C . GLY A 1 180 ? 20.739 -17.514 -49.682 1.00 32.91 180 GLY A C 1
ATOM 1395 O O . GLY A 1 180 ? 19.781 -16.789 -49.463 1.00 32.91 180 GLY A O 1
ATOM 1396 N N . PRO A 1 181 ? 21.899 -17.012 -50.183 1.00 43.31 181 PRO A N 1
ATOM 1397 C CA . PRO A 1 181 ? 22.905 -16.326 -49.345 1.00 43.31 181 PRO A CA 1
ATOM 1398 C C . PRO A 1 181 ? 23.252 -14.849 -49.706 1.00 43.31 181 PRO A C 1
ATOM 1400 O O . PRO A 1 181 ? 22.910 -14.351 -50.773 1.00 43.31 181 PRO A O 1
ATOM 1403 N N . SER A 1 182 ? 23.962 -14.197 -48.765 1.00 36.91 182 SER A N 1
ATOM 1404 C CA . SER A 1 182 ? 24.516 -12.814 -48.646 1.00 36.91 182 SER A CA 1
ATOM 1405 C C . SER A 1 182 ? 25.491 -12.364 -49.773 1.00 36.91 182 SER A C 1
ATOM 1407 O O . SER A 1 182 ? 25.735 -13.183 -50.657 1.00 36.91 182 SER A O 1
ATOM 1409 N N . PRO A 1 183 ? 26.185 -11.182 -49.745 1.00 47.31 183 PRO A N 1
ATOM 1410 C CA . PRO A 1 183 ? 26.233 -10.068 -48.757 1.00 47.31 183 PRO A CA 1
ATOM 1411 C C . PRO A 1 183 ? 26.299 -8.627 -49.357 1.00 47.31 183 PRO A C 1
ATOM 1413 O O . PRO A 1 183 ? 26.601 -8.489 -50.533 1.00 47.31 183 PRO A O 1
ATOM 1416 N N . LEU A 1 184 ? 26.114 -7.554 -48.556 1.00 31.03 184 LEU A N 1
ATOM 1417 C CA . LEU A 1 184 ? 27.059 -6.408 -48.424 1.00 31.03 184 LEU A CA 1
ATOM 1418 C C . LEU A 1 184 ? 26.535 -5.245 -47.540 1.00 31.03 184 LEU A C 1
ATOM 1420 O O . LEU A 1 184 ? 25.384 -4.837 -47.656 1.00 31.03 184 LEU A O 1
ATOM 1424 N N . SER A 1 185 ? 27.478 -4.653 -46.791 1.00 32.00 185 SER A N 1
ATOM 1425 C CA . SER A 1 185 ? 27.561 -3.238 -46.359 1.00 32.00 185 SER A CA 1
ATOM 1426 C C . SER A 1 185 ? 26.859 -2.789 -45.065 1.00 32.00 185 SER A C 1
ATOM 1428 O O . SER A 1 185 ? 25.651 -2.603 -45.001 1.00 32.00 185 SER A O 1
ATOM 1430 N N . SER A 1 186 ? 27.689 -2.499 -44.057 1.00 39.88 186 SER A N 1
ATOM 1431 C CA . SER A 1 186 ? 27.387 -1.706 -42.852 1.00 39.88 186 SER A CA 1
ATOM 1432 C C . SER A 1 186 ? 27.975 -0.277 -43.019 1.00 39.88 186 SER A C 1
ATOM 1434 O O . SER A 1 186 ? 28.652 -0.033 -44.019 1.00 39.88 186 SER A O 1
ATOM 1436 N N . PRO A 1 187 ? 27.735 0.692 -42.117 1.00 44.22 187 PRO A N 1
ATOM 1437 C CA . PRO A 1 187 ? 26.759 1.765 -42.300 1.00 44.22 187 PRO A CA 1
ATOM 1438 C C . PRO A 1 187 ? 27.395 3.148 -42.550 1.00 44.22 187 PRO A C 1
ATOM 1440 O O . PRO A 1 187 ? 28.507 3.433 -42.108 1.00 44.22 187 PRO A O 1
ATOM 1443 N N . ASN A 1 188 ? 26.653 4.042 -43.212 1.00 40.09 188 ASN A N 1
ATOM 1444 C CA . ASN A 1 188 ? 27.037 5.452 -43.347 1.00 40.09 188 ASN A CA 1
ATOM 1445 C C . ASN A 1 188 ? 26.947 6.201 -41.996 1.00 40.09 188 ASN A C 1
ATOM 1447 O O . ASN A 1 188 ? 26.039 5.922 -41.208 1.00 40.09 188 ASN A O 1
ATOM 1451 N N . PRO A 1 189 ? 27.843 7.173 -41.734 1.00 52.06 189 PRO A N 1
ATOM 1452 C CA . PRO A 1 189 ? 27.855 7.959 -40.500 1.00 52.06 189 PRO A CA 1
ATOM 1453 C C . PRO A 1 189 ? 26.701 8.981 -40.438 1.00 52.06 189 PRO A C 1
ATOM 1455 O O . PRO A 1 189 ? 26.247 9.458 -41.482 1.00 52.06 189 PRO A O 1
ATOM 1458 N N . PRO A 1 190 ? 26.230 9.361 -39.232 1.00 51.81 190 PRO A N 1
ATOM 1459 C CA . PRO A 1 190 ? 25.183 10.368 -39.080 1.00 51.81 190 PRO A CA 1
ATOM 1460 C C . PRO A 1 190 ? 25.707 11.791 -39.369 1.00 51.81 190 PRO A C 1
ATOM 1462 O O . PRO A 1 190 ? 26.866 12.092 -39.067 1.00 51.81 190 PRO A O 1
ATOM 1465 N N . PRO A 1 191 ? 24.872 12.687 -39.930 1.00 51.22 191 PRO A N 1
ATOM 1466 C CA . PRO A 1 191 ? 25.254 14.069 -40.213 1.00 51.22 191 PRO A CA 1
ATOM 1467 C C . PRO A 1 191 ? 25.367 14.928 -38.933 1.00 51.22 191 PRO A C 1
ATOM 1469 O O . PRO A 1 191 ? 24.805 14.576 -37.894 1.00 51.22 191 PRO A O 1
ATOM 1472 N N . PRO A 1 192 ? 26.101 16.057 -38.995 1.00 41.59 192 PRO A N 1
ATOM 1473 C CA . PRO A 1 192 ? 26.478 16.851 -37.827 1.00 41.59 192 PRO A CA 1
ATOM 1474 C C . PRO A 1 192 ? 25.306 17.612 -37.187 1.00 41.59 192 PRO A C 1
ATOM 1476 O O . PRO A 1 192 ? 24.433 18.146 -37.868 1.00 41.59 192 PRO A O 1
ATOM 1479 N N . TYR A 1 193 ? 25.344 17.691 -35.854 1.00 36.19 193 TYR A N 1
ATOM 1480 C CA . TYR A 1 193 ? 24.404 18.415 -35.000 1.00 36.19 193 TYR A CA 1
ATOM 1481 C C . TYR A 1 193 ? 24.397 19.922 -35.301 1.00 36.19 193 TYR A C 1
ATOM 1483 O O . TYR A 1 193 ? 25.388 20.615 -35.071 1.00 36.19 193 TYR A O 1
ATOM 1491 N N . THR A 1 194 ? 23.255 20.448 -35.740 1.00 37.47 194 THR A N 1
ATOM 1492 C CA . THR A 1 194 ? 22.955 21.884 -35.727 1.00 37.47 194 THR A CA 1
ATOM 1493 C C . THR A 1 194 ? 22.304 22.266 -34.399 1.00 37.47 194 THR A C 1
ATOM 1495 O O . THR A 1 194 ? 21.264 21.733 -34.015 1.00 37.47 194 THR A O 1
ATOM 1498 N N . ALA A 1 195 ? 22.934 23.201 -33.689 1.00 36.50 195 ALA A N 1
ATOM 1499 C CA . ALA A 1 195 ? 22.417 23.795 -32.463 1.00 36.50 195 ALA A CA 1
ATOM 1500 C C . ALA A 1 195 ? 21.156 24.630 -32.749 1.00 36.50 195 ALA A C 1
ATOM 1502 O O . ALA A 1 195 ? 21.175 25.515 -33.604 1.00 36.50 195 ALA A O 1
ATOM 1503 N N . ALA A 1 196 ? 20.076 24.363 -32.012 1.00 37.16 196 ALA A N 1
ATOM 1504 C CA . ALA A 1 196 ? 18.869 25.185 -31.987 1.00 37.16 196 ALA A CA 1
ATOM 1505 C C . ALA A 1 196 ? 18.812 26.002 -30.679 1.00 37.16 196 ALA A C 1
ATOM 1507 O O . ALA A 1 196 ? 19.310 25.540 -29.648 1.00 37.16 196 ALA A O 1
ATOM 1508 N N . PRO A 1 197 ? 18.245 27.221 -30.709 1.00 37.56 197 PRO A N 1
ATOM 1509 C CA . PRO A 1 197 ? 18.390 28.196 -29.639 1.00 37.56 197 PRO A CA 1
ATOM 1510 C C . PRO A 1 197 ? 17.482 27.899 -28.440 1.00 37.56 197 PRO A C 1
ATOM 1512 O O . PRO A 1 197 ? 16.392 27.341 -28.554 1.00 37.56 197 PRO A O 1
ATOM 1515 N N . SER A 1 198 ? 17.964 28.325 -27.278 1.00 44.25 198 SER A N 1
ATOM 1516 C CA . SER A 1 198 ? 17.296 28.321 -25.979 1.00 44.25 198 SER A CA 1
ATOM 1517 C C . SER A 1 198 ? 15.930 29.011 -26.009 1.00 44.25 198 SER A C 1
ATOM 1519 O O . SER A 1 198 ? 15.863 30.180 -26.380 1.00 44.25 198 SER A O 1
ATOM 1521 N N . ASN A 1 199 ? 14.884 28.337 -25.515 1.00 45.19 199 ASN A N 1
ATOM 1522 C CA . ASN A 1 199 ? 13.640 28.976 -25.076 1.00 45.19 199 ASN A CA 1
ATOM 1523 C C . ASN A 1 199 ? 13.142 28.380 -23.740 1.00 45.19 199 ASN A C 1
ATOM 1525 O O . ASN A 1 199 ? 13.361 27.193 -23.485 1.00 45.19 199 ASN A O 1
ATOM 1529 N N . PRO A 1 200 ? 12.496 29.190 -22.877 1.00 47.72 200 PRO A N 1
ATOM 1530 C CA . PRO A 1 200 ? 12.269 28.873 -21.472 1.00 47.72 200 PRO A CA 1
ATOM 1531 C C . PRO A 1 200 ? 10.903 28.206 -21.266 1.00 47.72 200 PRO A C 1
ATOM 1533 O O . PRO A 1 200 ? 9.868 28.794 -21.570 1.00 47.72 200 PRO A O 1
ATOM 1536 N N . TRP A 1 201 ? 10.887 26.997 -20.707 1.00 34.84 201 TRP A N 1
ATOM 1537 C CA . TRP A 1 201 ? 9.653 26.329 -20.293 1.00 34.84 201 TRP A CA 1
ATOM 1538 C C . TRP A 1 201 ? 9.507 26.400 -18.775 1.00 34.84 201 TRP A C 1
ATOM 1540 O O . TRP A 1 201 ? 10.155 25.670 -18.029 1.00 34.84 201 TRP A O 1
ATOM 1550 N N . THR A 1 202 ? 8.631 27.290 -18.317 1.00 43.19 202 THR A N 1
ATOM 1551 C CA . THR A 1 202 ? 7.973 27.167 -17.016 1.00 43.19 202 THR A CA 1
ATOM 1552 C C . THR A 1 202 ? 7.033 25.953 -17.055 1.00 43.19 202 THR A C 1
ATOM 1554 O O . THR A 1 202 ? 6.265 25.809 -18.009 1.00 43.19 202 THR A O 1
ATOM 1557 N N . PRO A 1 203 ? 7.044 25.057 -16.054 1.00 40.19 203 PRO A N 1
ATOM 1558 C CA . PRO A 1 203 ? 6.111 23.941 -16.035 1.00 40.19 203 PRO A CA 1
ATOM 1559 C C . PRO A 1 203 ? 4.726 24.430 -15.588 1.00 40.19 203 PRO A C 1
ATOM 1561 O O . PRO A 1 203 ? 4.492 24.730 -14.418 1.00 40.19 203 PRO A O 1
ATOM 1564 N N . LEU A 1 204 ? 3.785 24.486 -16.532 1.00 40.47 204 LEU A N 1
ATOM 1565 C CA . LEU A 1 204 ? 2.3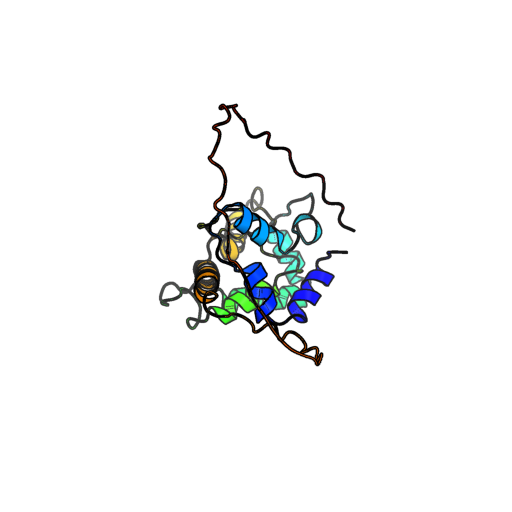54 24.493 -16.236 1.00 40.47 204 LEU A CA 1
ATOM 1566 C C . LEU A 1 204 ? 1.992 23.139 -15.613 1.00 40.47 204 LEU A C 1
ATOM 1568 O O . LEU A 1 204 ? 1.854 22.136 -16.315 1.00 40.47 204 LEU A O 1
ATOM 1572 N N . VAL A 1 205 ? 1.823 23.114 -14.289 1.00 43.81 205 VAL A N 1
ATOM 1573 C CA . VAL A 1 205 ? 1.183 22.006 -13.567 1.00 43.81 205 VAL A CA 1
ATOM 1574 C C . VAL A 1 205 ? -0.295 21.993 -13.962 1.00 43.81 205 VAL A C 1
ATOM 1576 O O . VAL A 1 205 ? -1.156 22.559 -13.294 1.00 43.81 205 VAL A O 1
ATOM 1579 N N . SER A 1 206 ? -0.591 21.388 -15.107 1.00 38.47 206 SER A N 1
ATOM 1580 C CA . SER A 1 206 ? -1.954 21.034 -15.477 1.00 38.47 206 SER A CA 1
ATOM 1581 C C . SER A 1 206 ? -2.308 19.749 -14.734 1.00 38.47 206 SER A C 1
ATOM 1583 O O . SER A 1 206 ? -1.653 18.716 -14.874 1.00 38.47 206 SER A O 1
ATOM 1585 N N . SER A 1 207 ? -3.323 19.832 -13.875 1.00 40.97 207 SER A N 1
ATOM 1586 C CA . SER A 1 207 ? -3.911 18.648 -13.250 1.00 40.97 207 SER A CA 1
ATOM 1587 C C . SER A 1 207 ? -4.371 17.689 -14.356 1.00 40.97 207 SER A C 1
ATOM 1589 O O . SER A 1 207 ? -4.993 18.152 -15.316 1.00 40.97 207 SER A O 1
ATOM 1591 N N . PRO A 1 208 ? -4.080 16.378 -14.271 1.00 48.97 208 PRO A N 1
ATOM 1592 C CA . PRO A 1 208 ? -4.565 15.435 -15.268 1.00 48.97 208 PRO A CA 1
ATOM 1593 C C . PRO A 1 208 ? -6.105 15.442 -15.285 1.00 48.97 208 PRO A C 1
ATOM 1595 O O . PRO A 1 208 ? -6.723 15.667 -14.240 1.00 48.97 208 PRO A O 1
ATOM 1598 N N . PRO A 1 209 ? -6.739 15.203 -16.448 1.00 44.72 209 PRO A N 1
ATOM 1599 C CA . PRO A 1 209 ? -8.193 15.162 -16.549 1.00 44.72 209 PRO A CA 1
ATOM 1600 C C . PRO A 1 209 ? -8.764 14.117 -15.587 1.00 44.72 209 PRO A C 1
ATOM 1602 O O . PRO A 1 209 ? -8.151 13.071 -15.355 1.00 44.72 209 PRO A O 1
ATOM 1605 N N . ALA A 1 210 ? -9.940 14.413 -15.026 1.00 52.34 210 ALA A N 1
ATOM 1606 C CA . ALA A 1 210 ? -10.661 13.515 -14.134 1.00 52.34 210 ALA A 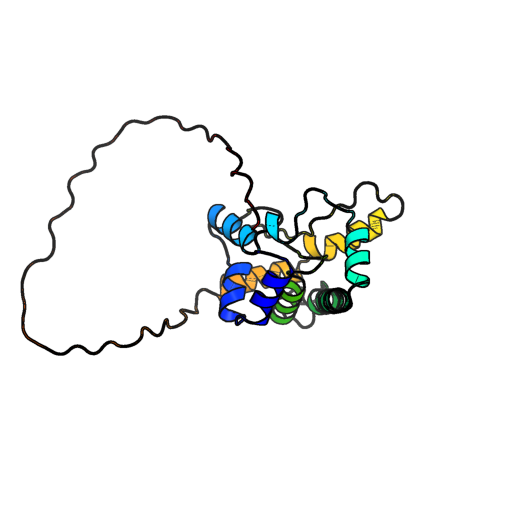CA 1
ATOM 1607 C C . ALA A 1 210 ? -10.781 12.128 -14.784 1.00 52.34 210 ALA A C 1
ATOM 1609 O O . ALA A 1 210 ? -11.453 11.963 -15.804 1.00 52.34 210 ALA A O 1
ATOM 1610 N N . GLN A 1 211 ? -10.093 11.138 -14.213 1.00 60.22 211 GLN A N 1
ATOM 1611 C CA . GLN A 1 211 ? -10.162 9.761 -14.685 1.00 60.22 211 GLN A CA 1
ATOM 1612 C C . GLN A 1 211 ? -11.606 9.286 -14.548 1.00 60.22 211 GLN A C 1
ATOM 1614 O O . GLN A 1 211 ? -12.162 9.242 -13.453 1.00 60.22 211 GLN A O 1
ATOM 1619 N N . THR A 1 212 ? -12.240 8.976 -15.676 1.00 59.69 212 THR A N 1
ATOM 1620 C CA . THR A 1 212 ? -13.588 8.418 -15.680 1.00 59.69 212 THR A CA 1
ATOM 1621 C C . THR A 1 212 ? -13.472 6.949 -15.299 1.00 59.69 212 THR A C 1
ATOM 1623 O O . THR A 1 212 ? -13.112 6.112 -16.124 1.00 59.69 212 THR A O 1
ATOM 1626 N N . CYS A 1 213 ? -13.722 6.640 -14.030 1.00 66.19 213 CYS A N 1
ATOM 1627 C CA . CYS A 1 213 ? -13.775 5.270 -13.544 1.00 66.19 213 CYS A CA 1
ATOM 1628 C C . CYS A 1 213 ? -15.009 4.592 -14.161 1.00 66.19 213 CYS A C 1
ATOM 1630 O O . CYS A 1 213 ? -16.137 4.848 -13.747 1.00 66.19 213 CYS A O 1
ATOM 1632 N N . ARG A 1 214 ? -14.794 3.802 -15.216 1.00 58.88 214 ARG A N 1
ATOM 1633 C CA . ARG A 1 214 ? -15.781 2.873 -15.782 1.00 58.88 214 ARG A CA 1
ATOM 1634 C C . ARG A 1 214 ? -15.448 1.470 -15.344 1.00 58.88 214 ARG A C 1
ATOM 1636 O O . ARG A 1 214 ? -14.238 1.148 -15.272 1.00 58.88 214 ARG A O 1
#